Protein AF-A0A4Z0EHE8-F1 (afdb_monomer)

Solvent-accessible surface area (backbone atoms only — not comparable to full-atom values): 14589 Å² total; per-residue (Å²): 138,86,83,80,83,81,78,78,78,81,75,83,70,84,75,81,84,82,86,80,94,70,62,71,64,62,60,52,50,55,56,61,66,57,74,78,69,84,83,81,91,83,88,81,86,82,86,86,82,88,84,91,75,96,67,87,76,68,79,70,76,75,75,76,76,77,80,82,48,74,64,34,54,54,40,17,50,53,30,47,77,70,66,45,80,63,20,61,56,51,21,42,44,25,71,77,68,71,43,50,40,70,62,36,52,54,51,50,53,62,76,40,66,82,57,64,43,82,81,43,43,63,60,55,52,51,40,66,70,40,74,63,64,79,42,98,51,92,70,30,64,55,33,54,51,53,45,52,42,48,76,72,68,50,54,58,58,59,53,44,52,53,50,39,52,52,53,47,53,53,52,40,52,51,26,43,42,48,46,71,30,69,91,67,100,54,98,76,68,87,68,74,43,58,46,62,50,100,84,66,46,81,72,49,63,38,57,64,46,49,83,53,50,52,78,58,34,72,76,75,50,60,81,57,79,78,82,132

Structure (mmCIF, N/CA/C/O backbone):
data_AF-A0A4Z0EHE8-F1
#
_entry.id   AF-A0A4Z0EHE8-F1
#
loop_
_atom_site.group_PDB
_atom_site.id
_atom_site.type_symbol
_atom_site.label_atom_id
_atom_site.label_alt_id
_atom_site.label_comp_id
_atom_site.label_asym_id
_atom_site.label_entity_id
_atom_site.label_seq_id
_atom_site.pdbx_PDB_ins_code
_atom_site.Cartn_x
_atom_site.Cartn_y
_atom_site.Cartn_z
_atom_site.occupancy
_atom_site.B_iso_or_equiv
_atom_site.auth_seq_id
_atom_site.auth_comp_id
_atom_site.auth_asym_id
_atom_site.auth_atom_id
_atom_site.pdbx_PDB_model_num
ATOM 1 N N . MET A 1 1 ? 34.720 -7.578 24.356 1.00 36.62 1 MET A N 1
ATOM 2 C CA . MET A 1 1 ? 34.412 -6.866 23.100 1.00 36.62 1 MET A CA 1
ATOM 3 C C . MET A 1 1 ? 32.918 -6.608 23.108 1.00 36.62 1 MET A C 1
ATOM 5 O O . MET A 1 1 ? 32.150 -7.543 22.940 1.00 36.62 1 MET A O 1
ATOM 9 N N . THR A 1 2 ? 32.521 -5.393 23.473 1.00 21.88 2 THR A N 1
ATOM 10 C CA . THR A 1 2 ? 31.121 -5.013 23.705 1.00 21.88 2 THR A CA 1
ATOM 11 C C . THR A 1 2 ? 30.604 -4.355 22.438 1.00 21.88 2 THR A C 1
ATOM 13 O O . THR A 1 2 ? 31.077 -3.281 22.076 1.00 21.88 2 THR A O 1
ATOM 16 N N . ILE A 1 3 ? 29.683 -5.015 21.740 1.00 24.03 3 ILE A N 1
ATOM 17 C CA . ILE A 1 3 ? 28.998 -4.442 20.581 1.00 24.03 3 ILE A CA 1
ATOM 18 C C . ILE A 1 3 ? 27.744 -3.753 21.116 1.00 24.03 3 ILE A C 1
ATOM 20 O O . ILE A 1 3 ? 26.805 -4.410 21.556 1.00 24.03 3 ILE A O 1
ATOM 24 N N . ILE A 1 4 ? 27.765 -2.423 21.128 1.00 24.70 4 ILE A N 1
ATOM 25 C CA . ILE A 1 4 ? 26.601 -1.590 21.429 1.00 24.70 4 ILE A CA 1
ATOM 26 C C . ILE A 1 4 ? 25.820 -1.443 20.121 1.00 24.70 4 ILE A C 1
ATOM 28 O O . ILE A 1 4 ? 26.277 -0.772 19.199 1.00 24.70 4 ILE A O 1
ATOM 32 N N . TYR A 1 5 ? 24.658 -2.090 20.028 1.00 24.41 5 TYR A N 1
ATOM 33 C CA . TYR A 1 5 ? 23.707 -1.865 18.940 1.00 24.41 5 TYR A CA 1
ATOM 34 C C . TYR A 1 5 ? 22.956 -0.554 19.200 1.00 24.41 5 TYR A C 1
ATOM 36 O O . TYR A 1 5 ? 22.101 -0.484 20.080 1.00 24.41 5 TYR A O 1
ATOM 44 N N . TYR A 1 6 ? 23.255 0.489 18.425 1.00 24.16 6 TYR A N 1
ATOM 45 C CA . TYR A 1 6 ? 22.358 1.636 18.283 1.00 24.16 6 TYR A CA 1
ATOM 46 C C . TYR A 1 6 ? 21.297 1.284 17.237 1.00 24.16 6 TYR A C 1
ATOM 48 O O . TYR A 1 6 ? 21.501 1.485 16.042 1.00 24.16 6 TYR A O 1
ATOM 56 N N . SER A 1 7 ? 20.162 0.742 17.682 1.00 25.73 7 SER A N 1
ATOM 57 C CA . SER A 1 7 ? 18.970 0.634 16.839 1.00 25.73 7 SER A CA 1
ATOM 58 C C . SER A 1 7 ? 18.366 2.030 16.675 1.00 25.73 7 SER A C 1
ATOM 60 O O . SER A 1 7 ? 17.811 2.595 17.619 1.00 25.73 7 SER A O 1
ATOM 62 N N . HIS A 1 8 ? 18.532 2.632 15.497 1.00 26.98 8 HIS A N 1
ATOM 63 C CA . HIS A 1 8 ? 17.728 3.783 15.104 1.00 26.98 8 HIS A CA 1
ATOM 64 C C . HIS A 1 8 ? 16.317 3.275 14.805 1.00 26.98 8 HIS A C 1
ATOM 66 O O . HIS A 1 8 ? 16.065 2.710 13.745 1.00 26.98 8 HIS A O 1
ATOM 72 N N . TYR A 1 9 ? 15.403 3.470 15.754 1.00 27.33 9 TYR A N 1
ATOM 73 C CA . TYR A 1 9 ? 13.974 3.318 15.518 1.00 27.33 9 TYR A CA 1
ATOM 74 C C . TYR A 1 9 ? 13.562 4.229 14.355 1.00 27.33 9 TYR A C 1
ATOM 76 O O . TYR A 1 9 ? 13.567 5.457 14.486 1.00 27.33 9 TYR A O 1
ATOM 84 N N . LEU A 1 10 ? 13.185 3.630 13.224 1.00 24.91 10 LEU A N 1
ATOM 85 C CA . LEU A 1 10 ? 12.381 4.297 12.207 1.00 24.91 10 LEU A CA 1
ATOM 86 C C . LEU A 1 10 ? 10.996 4.550 12.817 1.00 24.91 10 LEU A C 1
ATOM 88 O O . LEU A 1 10 ? 10.093 3.725 12.741 1.00 24.91 10 LEU A O 1
ATOM 92 N N . ASN A 1 11 ? 10.830 5.705 13.458 1.00 24.66 11 ASN A N 1
ATOM 93 C CA . ASN A 1 11 ? 9.508 6.269 13.680 1.00 24.66 11 ASN A CA 1
ATOM 94 C C . ASN A 1 11 ? 8.974 6.711 12.314 1.00 24.66 11 ASN A C 1
ATOM 96 O O . ASN A 1 11 ? 9.295 7.807 11.847 1.00 24.66 11 ASN A O 1
ATOM 100 N N . VAL A 1 12 ? 8.167 5.870 11.666 1.00 28.72 12 VAL A N 1
ATOM 101 C CA . VAL A 1 12 ? 7.333 6.299 10.540 1.00 28.72 12 VAL A CA 1
ATOM 102 C C . VAL A 1 12 ? 6.254 7.220 11.113 1.00 28.72 12 VAL A C 1
ATOM 104 O O . VAL A 1 12 ? 5.154 6.807 11.458 1.00 28.72 12 VAL A O 1
ATOM 107 N N . ARG A 1 13 ? 6.593 8.502 11.284 1.00 29.72 13 ARG A N 1
ATOM 108 C CA . ARG A 1 13 ? 5.600 9.561 11.471 1.00 29.72 13 ARG A CA 1
ATOM 109 C C . ARG A 1 13 ? 4.940 9.792 10.119 1.00 29.72 13 ARG A C 1
ATOM 111 O O . ARG A 1 13 ? 5.546 10.422 9.253 1.00 29.72 13 ARG A O 1
ATOM 118 N N . LEU A 1 14 ? 3.700 9.335 9.970 1.00 33.75 14 LEU A N 1
ATOM 119 C CA . LEU A 1 14 ?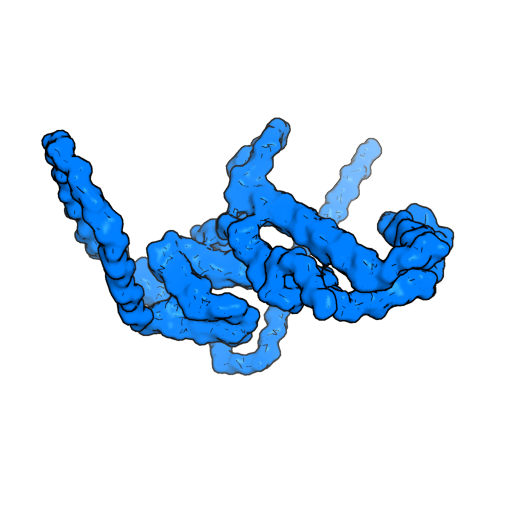 2.798 9.833 8.935 1.00 33.75 14 LEU A CA 1
ATOM 120 C C . LEU A 1 14 ? 2.680 11.351 9.142 1.00 33.75 14 LEU A C 1
ATOM 122 O O . LEU A 1 14 ? 2.104 11.821 10.123 1.00 33.75 14 LEU A O 1
ATOM 126 N N . ARG A 1 15 ? 3.351 12.138 8.294 1.00 28.62 15 ARG A N 1
ATOM 127 C CA . ARG A 1 15 ? 3.257 13.599 8.349 1.00 28.62 15 ARG A CA 1
ATOM 128 C C . ARG A 1 15 ? 1.901 14.000 7.786 1.00 28.62 15 ARG A C 1
ATOM 130 O O . ARG A 1 15 ? 1.617 13.747 6.621 1.00 28.62 15 ARG A O 1
ATOM 137 N N . ASN A 1 16 ? 1.110 14.658 8.626 1.00 32.09 16 ASN A N 1
ATOM 138 C CA . ASN A 1 16 ? -0.141 15.307 8.261 1.00 32.09 16 ASN A CA 1
ATOM 139 C C . ASN A 1 16 ? 0.058 16.219 7.043 1.00 32.09 16 ASN A C 1
ATOM 141 O O . ASN A 1 16 ? 0.756 17.232 7.127 1.00 32.09 16 ASN A O 1
ATOM 145 N N . VAL A 1 17 ? -0.599 15.891 5.932 1.00 30.52 17 VAL A N 1
ATOM 146 C CA . VAL A 1 17 ? -0.885 16.857 4.871 1.00 30.52 17 VAL A CA 1
ATOM 147 C C . VAL A 1 17 ? -2.146 17.602 5.299 1.00 30.52 17 VAL A C 1
ATOM 149 O O . VAL A 1 17 ? -3.264 17.165 5.054 1.00 30.52 17 VAL A O 1
ATOM 152 N N . THR A 1 18 ? -1.978 18.713 6.016 1.00 33.47 18 THR A N 1
ATOM 153 C CA . THR A 1 18 ? -3.084 19.628 6.316 1.00 33.47 18 THR A CA 1
ATOM 154 C C . THR A 1 18 ? -3.303 20.576 5.145 1.00 33.47 18 THR A C 1
ATOM 156 O O . THR A 1 18 ? -2.457 21.436 4.902 1.00 33.47 18 THR A O 1
ATOM 159 N N . SER A 1 19 ? -4.462 20.488 4.491 1.00 30.62 19 SER A N 1
ATOM 160 C CA . SER A 1 19 ? -5.125 21.650 3.886 1.00 30.62 19 SER A CA 1
ATOM 161 C C . SER A 1 19 ? -6.607 21.371 3.592 1.00 30.62 19 SER A C 1
ATOM 163 O O . SER A 1 19 ? -6.970 21.185 2.440 1.00 30.62 19 SER A O 1
ATOM 165 N N . SER A 1 20 ? -7.459 21.366 4.625 1.00 35.38 20 SER A N 1
ATOM 166 C CA . SER A 1 20 ? -8.618 22.276 4.759 1.00 35.38 20 SER A CA 1
ATOM 167 C C . SER A 1 20 ? -9.549 21.834 5.902 1.00 35.38 20 SER A C 1
ATOM 169 O O . SER A 1 20 ? -10.271 20.858 5.791 1.00 35.38 20 SER A O 1
ATOM 171 N N . ALA A 1 21 ? -9.501 22.590 7.000 1.00 41.22 21 ALA A N 1
ATOM 172 C CA . ALA A 1 21 ? -10.593 22.923 7.923 1.00 41.22 21 ALA A CA 1
ATOM 173 C C . ALA A 1 21 ? -11.647 21.867 8.345 1.00 41.22 21 ALA A C 1
ATOM 175 O O . ALA A 1 21 ? -12.835 22.155 8.267 1.00 41.22 21 ALA A O 1
ATOM 176 N N . ILE A 1 22 ? -11.231 20.773 8.990 1.00 41.72 22 ILE A N 1
ATOM 177 C CA . ILE A 1 22 ? -11.932 20.233 10.174 1.00 41.72 22 ILE A CA 1
ATOM 178 C C . ILE A 1 22 ? -10.851 19.915 11.209 1.00 41.72 22 ILE A C 1
ATOM 180 O O . ILE A 1 22 ? -9.848 19.272 10.894 1.00 41.72 22 ILE A O 1
ATOM 184 N N . LYS A 1 23 ? -10.972 20.444 12.432 1.00 42.88 23 LYS A N 1
ATOM 185 C CA . LYS A 1 23 ? -9.980 20.174 13.479 1.00 42.88 23 LYS A CA 1
ATOM 186 C C . LYS A 1 23 ? -10.112 18.703 13.860 1.00 42.88 23 LYS A C 1
ATOM 188 O O . LYS A 1 23 ? -11.200 18.252 14.185 1.00 42.88 23 LYS A O 1
ATOM 193 N N . THR A 1 24 ? -9.005 17.966 13.858 1.00 46.88 24 THR A N 1
ATOM 194 C CA . THR A 1 24 ? -8.924 16.550 14.262 1.00 46.88 24 THR A CA 1
ATOM 195 C C . THR A 1 24 ? -9.600 16.274 15.618 1.00 46.88 24 THR A C 1
ATOM 197 O O . THR A 1 24 ? -10.110 15.183 15.851 1.00 46.88 24 THR A O 1
ATOM 200 N N . GLU A 1 25 ? -9.675 17.286 16.486 1.00 42.84 25 GLU A N 1
ATOM 201 C CA . GLU A 1 25 ? -10.395 17.246 17.763 1.00 42.84 25 GLU A CA 1
ATOM 202 C C . GLU A 1 25 ? -11.920 17.077 17.618 1.00 42.84 25 GLU A C 1
ATOM 204 O O . GLU A 1 25 ? -12.523 16.375 18.427 1.00 42.84 25 GLU A O 1
ATOM 209 N N . ASP A 1 26 ? -12.543 17.634 16.576 1.00 45.31 26 ASP A N 1
ATOM 210 C CA . ASP A 1 26 ? -13.991 17.529 16.342 1.00 45.31 26 ASP A CA 1
ATOM 211 C C . ASP A 1 26 ? -14.382 16.109 15.878 1.00 45.31 26 ASP A C 1
ATOM 213 O O . ASP A 1 26 ? -15.407 15.566 16.298 1.00 45.31 26 ASP A O 1
ATOM 217 N N . LEU A 1 27 ? -13.516 15.461 15.088 1.00 47.69 27 LEU A N 1
ATOM 218 C CA . LEU A 1 27 ? -13.670 14.071 14.625 1.00 47.69 27 LEU A CA 1
ATOM 219 C C . LEU A 1 27 ? -13.501 13.055 15.767 1.00 47.69 27 LEU A C 1
ATOM 221 O O . LEU A 1 27 ? -14.278 12.105 15.901 1.00 47.69 27 LEU A O 1
ATOM 225 N N . LEU A 1 28 ? -12.520 13.283 16.644 1.00 47.22 28 LEU A N 1
ATOM 226 C CA . LEU A 1 28 ? -12.308 12.458 17.835 1.00 47.22 28 LEU A CA 1
ATOM 227 C C . LEU A 1 28 ? -13.434 12.647 18.865 1.00 47.22 28 LEU A C 1
ATOM 229 O O . LEU A 1 28 ? -13.856 11.678 19.501 1.00 47.22 28 LEU A O 1
ATOM 233 N N . ALA A 1 29 ? -13.972 13.863 19.003 1.00 45.66 29 ALA A N 1
ATOM 234 C CA . ALA A 1 29 ? -15.100 14.147 19.889 1.00 45.66 29 ALA A CA 1
ATOM 235 C C . ALA A 1 29 ? -16.408 13.487 19.416 1.00 45.66 29 ALA A C 1
ATOM 237 O O . ALA A 1 29 ? -17.148 12.954 20.247 1.00 45.66 29 ALA A O 1
ATOM 238 N N . ALA A 1 30 ? -16.676 13.467 18.105 1.00 44.34 30 ALA A N 1
ATOM 239 C CA . ALA A 1 30 ? -17.819 12.750 17.537 1.00 44.34 30 ALA A CA 1
ATOM 240 C C . ALA A 1 30 ? -17.727 11.239 17.814 1.00 44.34 30 ALA A C 1
ATOM 242 O O . ALA A 1 30 ? -18.697 10.634 18.266 1.00 44.34 30 ALA A O 1
ATOM 243 N N . THR A 1 31 ? -16.529 10.667 17.669 1.00 41.97 31 THR A N 1
ATOM 244 C CA . THR A 1 31 ? -16.264 9.243 17.927 1.00 41.97 31 THR A CA 1
ATOM 245 C C . THR A 1 31 ? -16.423 8.883 19.415 1.00 41.97 31 THR A C 1
ATOM 247 O O . THR A 1 31 ? -17.040 7.876 19.751 1.00 41.97 31 THR A O 1
ATOM 250 N N . ARG A 1 32 ? -15.950 9.730 20.346 1.00 47.41 32 ARG A N 1
ATOM 251 C CA . ARG A 1 32 ? -16.088 9.491 21.802 1.00 47.41 32 ARG A CA 1
ATOM 252 C C . ARG A 1 32 ? -17.536 9.569 22.303 1.00 47.41 32 ARG A C 1
ATOM 254 O O . ARG A 1 32 ? -17.870 8.891 23.269 1.00 47.41 32 ARG A O 1
ATOM 261 N N . LYS A 1 33 ? -18.389 10.386 21.676 1.00 40.84 33 LYS A N 1
ATOM 262 C CA . LYS A 1 33 ? -19.786 10.592 22.105 1.00 40.84 33 LYS A CA 1
ATOM 263 C C . LYS A 1 33 ? -20.727 9.450 21.689 1.00 40.84 33 LYS A C 1
ATOM 265 O O . LYS A 1 33 ? -21.806 9.330 22.259 1.00 40.84 33 LYS A O 1
ATOM 270 N N . LEU A 1 34 ? -20.323 8.629 20.719 1.00 45.38 34 LEU A N 1
ATOM 271 C CA . LEU A 1 34 ? -21.100 7.492 20.210 1.00 45.38 34 LEU A CA 1
ATOM 272 C C . LEU A 1 34 ? -20.893 6.222 21.055 1.00 45.38 34 LEU A C 1
ATOM 274 O O . LEU A 1 34 ? -21.844 5.490 21.311 1.00 45.38 34 LEU A O 1
ATOM 278 N N . ASN A 1 35 ? -19.699 6.040 21.624 1.00 42.53 35 ASN A N 1
ATOM 279 C CA . ASN A 1 35 ? -19.341 4.864 22.430 1.00 42.53 35 ASN A CA 1
ATOM 280 C C . ASN A 1 35 ? -20.028 4.781 23.812 1.00 42.53 35 ASN A C 1
ATOM 282 O O . ASN A 1 35 ? -19.844 3.798 24.522 1.00 42.53 35 ASN A O 1
ATOM 286 N N . SER A 1 36 ? -20.792 5.796 24.234 1.00 38.09 36 SER A N 1
ATOM 287 C CA . SER A 1 36 ? -21.501 5.790 25.526 1.00 38.09 36 SER A CA 1
ATOM 288 C C . SER A 1 36 ? -22.966 5.343 25.437 1.00 38.09 36 SER A C 1
ATOM 290 O O . SER A 1 36 ? -23.671 5.427 26.439 1.00 38.09 36 SER A O 1
ATOM 292 N N . ALA A 1 37 ? -23.456 4.949 24.254 1.00 37.03 37 ALA A N 1
ATOM 293 C CA . ALA A 1 37 ? -24.880 4.686 24.016 1.00 37.03 37 ALA A CA 1
ATOM 294 C C . ALA A 1 37 ? -25.261 3.199 23.851 1.00 37.03 37 ALA A C 1
ATOM 296 O O . ALA A 1 37 ? -26.450 2.896 23.767 1.00 37.03 37 ALA A O 1
ATOM 297 N N . GLU A 1 38 ? -24.311 2.262 23.843 1.00 38.97 38 GLU A N 1
ATOM 298 C CA . GLU A 1 38 ? -24.597 0.838 23.611 1.00 38.97 38 GLU A CA 1
ATOM 299 C C . GLU A 1 38 ? -24.677 0.032 24.912 1.00 38.97 38 GLU A C 1
ATOM 301 O O . GLU A 1 38 ? -23.766 -0.696 25.291 1.00 38.97 38 GLU A O 1
ATOM 306 N N . GLU A 1 39 ? -25.815 0.131 25.598 1.00 37.41 39 GLU A N 1
ATOM 307 C CA . GLU A 1 39 ? -26.205 -0.847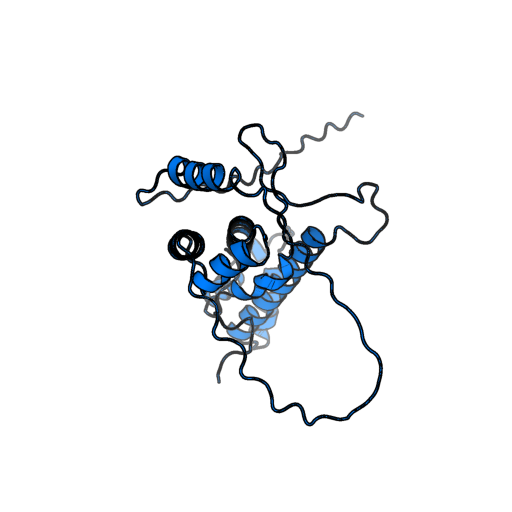 26.615 1.00 37.41 39 GLU A CA 1
ATOM 308 C C . GLU A 1 39 ? -27.695 -1.178 26.456 1.00 37.41 39 GLU A C 1
ATOM 310 O O . GLU A 1 39 ? -28.530 -0.800 27.272 1.00 37.41 39 GLU A O 1
ATOM 315 N N . THR A 1 40 ? -28.084 -1.855 25.367 1.00 30.36 40 THR A N 1
ATOM 316 C CA . THR A 1 40 ? -29.338 -2.635 25.343 1.00 30.36 40 THR A CA 1
ATOM 317 C C . THR A 1 40 ? -29.267 -3.796 24.345 1.00 30.36 40 THR A C 1
ATOM 319 O O . THR A 1 40 ? -29.202 -3.622 23.133 1.00 30.36 40 THR A O 1
ATOM 322 N N . VAL A 1 41 ? -29.295 -4.999 24.912 1.00 33.03 41 VAL A N 1
ATOM 323 C CA . VAL A 1 41 ? -29.236 -6.331 24.298 1.00 33.03 41 VAL A CA 1
ATOM 324 C C . VAL A 1 41 ? -30.515 -6.669 23.515 1.00 33.03 41 VAL A C 1
ATOM 326 O O . VAL A 1 41 ? -31.613 -6.418 24.006 1.00 33.03 41 VAL A O 1
ATOM 329 N N . TYR A 1 42 ? -30.387 -7.363 22.376 1.00 28.75 42 TYR A N 1
ATOM 330 C CA . TYR A 1 42 ? -31.453 -8.211 21.819 1.00 28.75 42 TYR A CA 1
ATOM 331 C C . TYR A 1 42 ? -30.906 -9.613 21.511 1.00 28.75 42 TYR A C 1
ATOM 333 O O . TYR A 1 42 ? -30.198 -9.825 20.530 1.00 28.75 42 TYR A O 1
ATOM 341 N N . LEU A 1 43 ? -31.247 -10.579 22.367 1.00 29.05 43 LEU A N 1
ATOM 342 C CA . LEU A 1 43 ? -31.069 -12.013 22.132 1.00 29.05 43 LEU A CA 1
ATOM 343 C C . LEU A 1 43 ? -32.385 -12.570 21.574 1.00 29.05 43 LEU A C 1
ATOM 345 O O . LEU A 1 43 ? -33.373 -12.662 22.299 1.00 29.05 43 LEU A O 1
ATOM 349 N N . GLY A 1 44 ? -32.406 -12.916 20.286 1.00 27.69 44 GLY A N 1
ATOM 350 C CA . GLY A 1 44 ? -33.507 -13.643 19.651 1.00 27.69 44 GLY A CA 1
ATOM 351 C C . GLY A 1 44 ? -33.167 -15.127 19.517 1.00 27.69 44 GLY A C 1
ATOM 352 O O . GLY A 1 44 ? -32.253 -15.489 18.781 1.00 27.69 44 GLY A O 1
ATOM 353 N N . GLU A 1 45 ? -33.892 -15.981 20.239 1.00 31.06 45 GLU A N 1
ATOM 354 C CA . GLU A 1 45 ? -33.752 -17.441 20.218 1.00 31.06 45 GLU A CA 1
ATOM 355 C C . GLU A 1 45 ? -34.170 -18.040 18.861 1.00 31.06 45 GLU A C 1
ATOM 357 O O . GLU A 1 45 ? -35.256 -17.758 18.352 1.00 31.06 45 GLU A O 1
ATOM 362 N N . ILE A 1 46 ? -33.341 -18.920 18.286 1.00 32.22 46 ILE A N 1
ATOM 363 C CA . ILE A 1 46 ? -33.657 -19.640 17.042 1.00 32.22 46 ILE A CA 1
ATOM 364 C C . ILE A 1 46 ? -34.084 -21.073 17.384 1.00 32.22 46 ILE A C 1
ATOM 366 O O . ILE A 1 46 ? -33.260 -21.928 17.712 1.00 32.22 46 ILE A O 1
ATOM 370 N N . HIS A 1 47 ? -35.384 -21.347 17.281 1.00 29.92 47 HIS A N 1
ATOM 371 C CA . HIS A 1 47 ? -35.958 -22.687 17.411 1.00 29.92 47 HIS A CA 1
ATOM 372 C C . HIS A 1 47 ? -35.756 -23.473 16.099 1.00 29.92 47 HIS A C 1
ATOM 374 O O . HIS A 1 47 ? -36.294 -23.101 15.057 1.00 29.92 47 HIS A O 1
ATOM 380 N N . ARG A 1 48 ? -34.978 -24.565 16.125 1.00 31.55 48 ARG A N 1
ATOM 381 C CA . ARG A 1 48 ? -34.849 -25.494 14.985 1.00 31.55 48 ARG A CA 1
ATOM 382 C C . ARG A 1 48 ? -35.984 -26.521 15.014 1.00 31.55 48 ARG A C 1
ATOM 384 O O . ARG A 1 48 ? -36.094 -27.276 15.975 1.00 31.55 48 ARG A O 1
ATOM 391 N N . SER A 1 49 ? -36.760 -26.601 13.934 1.00 29.31 49 SER A N 1
ATOM 392 C CA . SER A 1 49 ? -37.675 -27.720 13.664 1.00 29.31 49 SER A CA 1
ATOM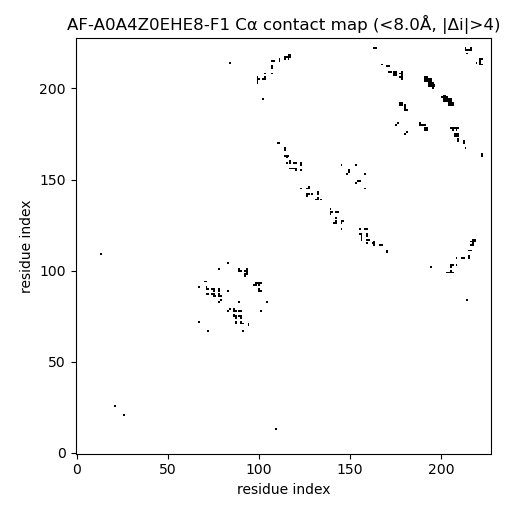 393 C C . SER A 1 49 ? -37.087 -28.623 12.567 1.00 29.31 49 SER A C 1
ATOM 395 O O . SER A 1 49 ? -36.493 -28.089 11.625 1.00 29.31 49 SER A O 1
ATOM 397 N N . PRO A 1 50 ? -37.199 -29.964 12.654 1.00 42.59 50 PRO A N 1
ATOM 398 C CA . PRO A 1 50 ? -36.630 -30.865 11.662 1.00 42.59 50 PRO A CA 1
ATOM 399 C C . PRO A 1 50 ? -37.655 -31.310 10.601 1.00 42.59 50 PRO A C 1
ATOM 401 O O . PRO A 1 50 ? -38.837 -31.461 10.886 1.00 42.59 50 PRO A O 1
ATOM 404 N N . HIS A 1 51 ? -37.116 -31.633 9.418 1.00 34.53 51 HIS A N 1
ATOM 405 C CA . HIS A 1 51 ? -37.690 -32.404 8.297 1.00 34.53 51 HIS A CA 1
ATOM 406 C C . HIS A 1 51 ? -38.387 -31.642 7.153 1.00 34.53 51 HIS A C 1
ATOM 408 O O . HIS A 1 51 ? -39.543 -31.252 7.234 1.00 34.53 51 HIS A O 1
ATOM 414 N N . GLY A 1 52 ? -37.679 -31.600 6.016 1.00 41.91 52 GLY A N 1
ATOM 415 C CA . GLY A 1 52 ? -38.086 -32.354 4.825 1.00 41.91 52 GLY A CA 1
ATOM 416 C C . GLY A 1 52 ? -39.229 -31.791 3.984 1.00 41.91 52 GLY A C 1
ATOM 417 O O . GLY A 1 52 ? -40.323 -32.344 4.002 1.00 41.91 52 GLY A O 1
ATOM 418 N N . ALA A 1 53 ? -38.932 -30.791 3.154 1.00 35.59 53 ALA A N 1
ATOM 419 C CA . ALA A 1 53 ? -39.605 -30.582 1.873 1.00 35.59 53 ALA A CA 1
ATOM 420 C C . ALA A 1 53 ? -38.673 -29.790 0.944 1.00 35.59 53 ALA A C 1
ATOM 422 O O . ALA A 1 53 ? -38.230 -28.696 1.289 1.00 35.59 53 ALA A O 1
ATOM 423 N N . GLU A 1 54 ? -38.356 -30.355 -0.220 1.00 44.16 54 GLU A N 1
ATOM 424 C CA . GLU A 1 54 ? -37.684 -29.652 -1.311 1.00 44.16 54 GLU A CA 1
ATOM 425 C C . GLU A 1 54 ? -38.603 -28.537 -1.824 1.00 44.16 54 GLU A C 1
ATOM 427 O O . GLU A 1 54 ? -39.542 -28.768 -2.583 1.00 44.16 54 GLU A O 1
ATOM 432 N N . THR A 1 55 ? -38.352 -27.308 -1.386 1.00 39.78 55 THR A N 1
ATOM 433 C CA . THR A 1 55 ? -38.933 -26.112 -1.992 1.00 39.78 55 THR A CA 1
ATOM 434 C C . THR A 1 55 ? -37.932 -25.524 -2.969 1.00 39.78 55 THR A C 1
ATOM 436 O O . THR A 1 55 ? -36.833 -25.136 -2.573 1.00 39.78 55 THR A O 1
ATOM 439 N N . HIS A 1 56 ? -38.338 -25.422 -4.237 1.00 40.41 56 HIS A N 1
ATOM 440 C CA . HIS A 1 56 ? -37.750 -24.517 -5.219 1.00 40.41 56 HIS A CA 1
ATOM 441 C C . HIS A 1 56 ? -37.543 -23.136 -4.572 1.00 40.41 56 HIS A C 1
ATOM 443 O O . HIS A 1 56 ? -38.492 -22.367 -4.414 1.00 40.41 56 HIS A O 1
ATOM 449 N N . LEU A 1 57 ? -36.305 -22.832 -4.175 1.00 38.84 57 LEU A N 1
ATOM 450 C CA . LEU A 1 57 ? -35.892 -21.507 -3.728 1.00 38.84 57 LEU A CA 1
ATOM 451 C C . LEU A 1 57 ? -35.896 -20.593 -4.954 1.00 38.84 57 LEU A C 1
ATOM 453 O O . LEU A 1 57 ? -34.884 -20.403 -5.624 1.00 38.84 57 LEU A O 1
ATOM 457 N N . SER A 1 58 ? -37.069 -20.042 -5.266 1.00 42.56 58 SER A N 1
ATOM 458 C CA . SER A 1 58 ? -37.146 -18.758 -5.952 1.00 42.56 58 SER A CA 1
ATOM 459 C C . SER A 1 58 ? -36.268 -17.808 -5.148 1.00 42.56 58 SER A C 1
ATOM 461 O O . SER A 1 58 ? -36.565 -17.583 -3.974 1.00 42.56 58 SER A O 1
ATOM 463 N N . ALA A 1 59 ? -35.168 -17.328 -5.736 1.00 47.34 59 ALA A N 1
ATOM 464 C CA . ALA A 1 59 ? -34.265 -16.382 -5.095 1.00 47.34 59 ALA A CA 1
ATOM 465 C C . ALA A 1 59 ? -35.112 -15.255 -4.497 1.00 47.34 59 ALA A C 1
ATOM 467 O O . ALA A 1 59 ? -35.751 -14.498 -5.234 1.00 47.34 59 ALA A O 1
ATOM 468 N N . MET A 1 60 ? -35.215 -15.215 -3.165 1.00 45.78 60 MET A N 1
ATOM 469 C CA . MET A 1 60 ? -35.913 -14.121 -2.512 1.00 45.78 60 MET A CA 1
ATOM 470 C C . MET A 1 60 ? -35.174 -12.847 -2.915 1.00 45.78 60 MET A C 1
ATOM 472 O O . MET A 1 60 ? -33.940 -12.841 -2.856 1.00 45.78 60 MET A O 1
ATOM 476 N N . PRO A 1 61 ? -35.878 -11.796 -3.368 1.00 53.28 61 PRO A N 1
ATOM 477 C CA . PRO A 1 61 ? -35.227 -10.522 -3.607 1.00 53.28 61 PRO A CA 1
ATOM 478 C C . PRO A 1 61 ? -34.511 -10.141 -2.314 1.00 53.28 61 PRO A C 1
ATOM 480 O O . PRO A 1 61 ? -35.123 -10.162 -1.241 1.00 53.28 61 PRO A O 1
ATOM 483 N N . LEU A 1 62 ? -33.204 -9.879 -2.416 1.00 51.84 62 LEU A N 1
ATOM 484 C CA . LEU A 1 62 ? -32.428 -9.398 -1.282 1.00 51.84 62 LEU A CA 1
ATOM 485 C C . LEU A 1 62 ? -33.188 -8.202 -0.693 1.00 51.84 62 LEU A C 1
ATOM 487 O O . LEU A 1 62 ? -33.643 -7.351 -1.468 1.00 51.84 62 LEU A O 1
ATOM 491 N N . PRO A 1 63 ? -33.404 -8.153 0.633 1.00 63.25 63 PRO A N 1
ATOM 492 C CA . PRO A 1 63 ? -34.057 -7.007 1.240 1.00 63.25 63 PRO A CA 1
ATOM 493 C C . PRO A 1 63 ? -33.319 -5.745 0.797 1.00 63.25 63 PRO A C 1
ATOM 495 O O . PRO A 1 63 ? -32.087 -5.732 0.754 1.00 63.25 63 PRO A O 1
ATOM 498 N N . ASN A 1 64 ? -34.075 -4.704 0.430 1.00 62.00 64 ASN A N 1
ATOM 499 C CA . ASN A 1 64 ? -33.483 -3.408 0.119 1.00 62.00 64 ASN A CA 1
ATOM 500 C C . ASN A 1 64 ? -32.519 -3.039 1.254 1.00 62.00 64 ASN A C 1
ATOM 502 O O . ASN A 1 64 ? -32.904 -3.193 2.421 1.00 62.00 64 ASN A O 1
ATOM 506 N N . PRO A 1 65 ? -31.294 -2.580 0.942 1.00 68.31 65 PRO A N 1
ATOM 507 C CA . PRO A 1 65 ? -30.366 -2.179 1.981 1.00 68.31 65 PRO A CA 1
ATOM 508 C C . PRO A 1 65 ? -31.052 -1.138 2.865 1.00 68.31 65 PRO A C 1
ATOM 510 O O . PRO A 1 65 ? -31.750 -0.247 2.369 1.00 68.31 65 PRO A O 1
ATOM 513 N N . LEU A 1 66 ? -30.901 -1.300 4.181 1.00 72.19 66 LEU A N 1
ATOM 514 C CA . LEU A 1 66 ? -31.395 -0.315 5.135 1.00 72.19 66 LEU A CA 1
ATOM 515 C C . LEU A 1 66 ? -30.835 1.065 4.751 1.00 72.19 66 LEU A C 1
ATOM 517 O O . LEU A 1 66 ? -29.684 1.148 4.314 1.00 72.19 66 LEU A O 1
ATOM 521 N N . PRO A 1 67 ? -31.635 2.137 4.875 1.00 84.06 67 PRO A N 1
ATOM 522 C CA . PRO A 1 67 ? -31.155 3.479 4.586 1.00 84.06 67 PRO A CA 1
ATOM 523 C C . PRO A 1 67 ? -29.963 3.823 5.485 1.00 84.06 67 PRO A C 1
ATOM 525 O O . PRO A 1 67 ? -29.900 3.384 6.636 1.00 84.06 67 PRO A O 1
ATOM 528 N N . ASP A 1 68 ? -29.040 4.631 4.964 1.00 91.12 68 ASP A N 1
ATOM 529 C CA . ASP A 1 68 ? -27.858 5.039 5.719 1.00 91.12 68 ASP A CA 1
ATOM 530 C C . ASP A 1 68 ? -28.226 5.854 6.954 1.00 91.12 68 ASP A C 1
ATOM 532 O O . ASP A 1 68 ? -29.040 6.781 6.909 1.00 91.12 68 ASP A O 1
ATOM 536 N N . THR A 1 69 ? -27.595 5.507 8.072 1.00 95.00 69 THR A N 1
ATOM 537 C CA . THR A 1 69 ? -27.721 6.250 9.323 1.00 95.00 69 THR A CA 1
ATOM 538 C C . THR A 1 69 ? -26.918 7.557 9.248 1.00 95.00 69 THR A C 1
ATOM 540 O O . THR A 1 69 ? -25.987 7.669 8.444 1.00 95.00 69 THR A O 1
ATOM 543 N N . PRO A 1 70 ? -27.207 8.555 10.109 1.00 96.19 70 PRO A N 1
ATOM 544 C CA . PRO A 1 70 ? -26.384 9.764 10.206 1.00 96.19 70 PRO A CA 1
ATOM 545 C C . PRO A 1 70 ? -24.895 9.478 10.444 1.00 96.19 70 PRO A C 1
ATOM 547 O O . PRO A 1 70 ? -24.042 10.218 9.964 1.00 96.19 70 PRO A O 1
ATOM 550 N N . GLU A 1 71 ? -24.585 8.390 11.151 1.00 94.62 71 GLU A N 1
ATOM 551 C CA . GLU A 1 71 ? -23.215 7.936 11.389 1.00 94.62 71 GLU A CA 1
ATOM 552 C C . GLU A 1 71 ? -22.532 7.455 10.103 1.00 94.62 71 GLU A C 1
ATOM 554 O O . GLU A 1 71 ? -21.423 7.895 9.802 1.00 94.62 71 GLU A O 1
ATOM 559 N N . ILE A 1 72 ? -23.209 6.623 9.302 1.00 97.38 72 ILE A N 1
ATOM 560 C CA . ILE A 1 72 ? -22.685 6.158 8.010 1.00 97.38 72 ILE A CA 1
ATOM 561 C C . ILE A 1 72 ? -22.453 7.347 7.073 1.00 97.38 72 ILE A C 1
ATOM 563 O O . ILE A 1 72 ? -21.415 7.414 6.418 1.00 97.38 72 ILE A O 1
ATOM 567 N N . LEU A 1 73 ? -23.371 8.318 7.038 1.00 97.50 73 LEU A N 1
ATOM 568 C CA . LEU A 1 73 ? -23.216 9.527 6.222 1.00 97.50 73 LEU A CA 1
ATOM 569 C C . LEU A 1 73 ? -22.008 10.370 6.657 1.00 97.50 73 LEU A C 1
ATOM 571 O O . LEU A 1 73 ? -21.247 10.826 5.805 1.00 97.50 73 LEU A O 1
ATOM 575 N N . ALA A 1 74 ? -21.803 10.543 7.966 1.00 97.56 74 ALA A N 1
ATOM 576 C CA . ALA A 1 74 ? -20.652 11.272 8.494 1.00 97.56 74 ALA A CA 1
ATOM 577 C C . ALA A 1 74 ? -19.329 10.560 8.171 1.00 97.56 74 ALA A C 1
ATOM 579 O O . ALA A 1 74 ? -18.399 11.191 7.672 1.00 97.56 74 ALA A O 1
ATOM 580 N N . LEU A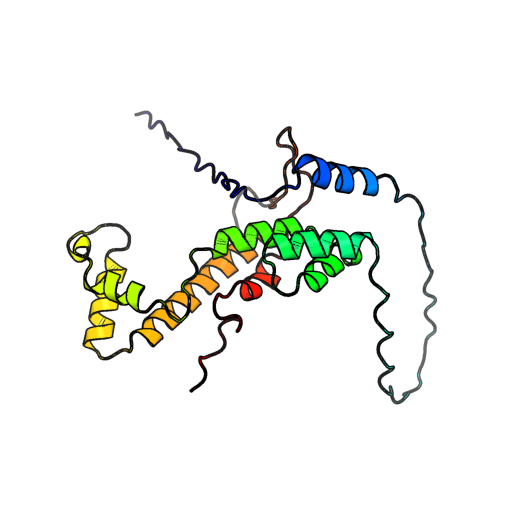 1 75 ? -19.252 9.242 8.384 1.00 97.75 75 LEU A N 1
ATOM 581 C CA . LEU A 1 75 ? -18.070 8.448 8.038 1.00 97.75 75 LEU A CA 1
ATOM 582 C C . LEU A 1 75 ? -17.794 8.442 6.535 1.00 97.75 75 LEU A C 1
ATOM 584 O O . LEU A 1 75 ? -16.638 8.485 6.126 1.00 97.75 75 LEU A O 1
ATOM 588 N N . THR A 1 76 ? -18.840 8.430 5.712 1.00 98.19 76 THR A N 1
ATOM 589 C CA . THR A 1 76 ? -18.700 8.510 4.257 1.00 98.19 76 THR A CA 1
ATOM 590 C C . THR A 1 76 ? -17.966 9.788 3.855 1.00 98.19 76 THR A C 1
ATOM 592 O O . THR A 1 76 ? -17.078 9.730 3.008 1.00 98.19 76 THR A O 1
ATOM 595 N N . GLU A 1 77 ? -18.293 10.937 4.457 1.00 98.31 77 GLU A N 1
ATOM 596 C CA . GLU A 1 77 ? -17.570 12.181 4.166 1.00 98.31 77 GLU A CA 1
ATOM 597 C C . GLU A 1 77 ? -16.099 12.083 4.577 1.00 98.31 77 GLU A C 1
ATOM 599 O O . GLU A 1 77 ? -15.227 12.430 3.789 1.00 98.31 77 GLU A O 1
ATOM 604 N N . VAL A 1 78 ? -15.806 11.494 5.740 1.00 98.31 78 VAL A N 1
ATOM 605 C CA . VAL A 1 78 ? -14.421 11.273 6.186 1.00 98.31 78 VAL A CA 1
ATOM 606 C C . VAL A 1 78 ? -13.634 10.423 5.183 1.00 98.31 78 VAL A C 1
ATOM 608 O O . VAL A 1 78 ? -12.520 10.783 4.804 1.00 98.31 78 VAL A O 1
ATOM 611 N N . PHE A 1 79 ? -14.202 9.311 4.713 1.00 98.25 79 PHE A N 1
ATOM 612 C CA . PHE A 1 79 ? -13.556 8.473 3.701 1.00 98.25 79 PHE A CA 1
ATOM 613 C C . PHE A 1 79 ? -13.392 9.199 2.363 1.00 98.25 79 PHE A C 1
ATOM 615 O O . PHE A 1 79 ? -12.356 9.062 1.712 1.00 98.25 79 PHE A O 1
ATOM 622 N N . ARG A 1 80 ? -14.382 10.000 1.961 1.00 97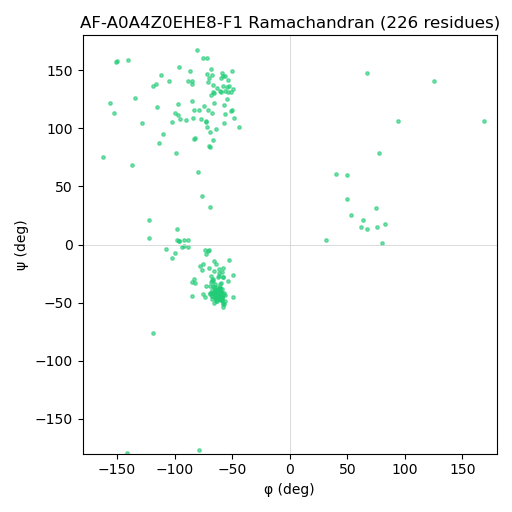.94 80 ARG A N 1
ATOM 623 C CA . ARG A 1 80 ? -14.336 10.795 0.730 1.00 97.94 80 ARG A CA 1
ATOM 624 C C . ARG A 1 80 ? -13.224 11.839 0.777 1.00 97.94 80 ARG A C 1
ATOM 626 O O . ARG A 1 80 ? -12.422 11.900 -0.151 1.00 97.94 80 ARG A O 1
ATOM 633 N N . GLU A 1 81 ? -13.130 12.604 1.861 1.00 97.69 81 GLU A N 1
ATOM 634 C CA . GLU A 1 81 ? -12.049 13.570 2.097 1.00 97.69 81 GLU A CA 1
ATOM 635 C C . GLU A 1 81 ? -10.678 12.884 2.131 1.00 97.69 81 GLU A C 1
ATOM 637 O O . GLU A 1 81 ? -9.693 13.399 1.598 1.00 97.69 81 GLU A O 1
ATOM 642 N N . ALA A 1 82 ? -10.615 11.679 2.701 1.00 95.69 82 ALA A N 1
ATOM 643 C CA . ALA A 1 82 ? -9.411 10.861 2.718 1.00 95.69 82 ALA A CA 1
ATOM 644 C C . ALA A 1 82 ? -9.084 10.224 1.351 1.00 95.69 82 ALA A C 1
ATOM 646 O O . ALA A 1 82 ? -8.018 9.619 1.208 1.00 95.69 82 ALA A O 1
ATOM 647 N N . GLY A 1 83 ? -9.935 10.384 0.333 1.00 95.25 83 GLY A N 1
ATOM 648 C CA . GLY A 1 83 ? -9.728 9.879 -1.025 1.00 95.25 83 GLY A CA 1
ATOM 649 C C . GLY A 1 83 ? -9.940 8.373 -1.169 1.00 95.25 83 GLY A C 1
ATOM 650 O O . GLY A 1 83 ? -9.248 7.746 -1.968 1.00 95.25 83 GLY A O 1
ATOM 651 N N . ALA A 1 84 ? -10.832 7.783 -0.372 1.00 95.56 84 ALA A N 1
ATOM 652 C CA . ALA A 1 84 ? -11.156 6.368 -0.476 1.00 95.56 84 ALA A CA 1
ATOM 653 C C . ALA A 1 84 ? -11.964 6.053 -1.744 1.00 95.56 84 ALA A C 1
ATOM 655 O O . ALA A 1 84 ? -12.880 6.811 -2.087 1.00 95.56 84 ALA A O 1
ATOM 656 N N . PRO A 1 85 ? -11.685 4.926 -2.423 1.00 91.12 85 PRO A N 1
ATOM 657 C CA . PRO A 1 85 ? -12.603 4.399 -3.421 1.00 91.12 85 PRO A CA 1
ATOM 658 C C . PRO A 1 85 ? -13.885 3.931 -2.721 1.00 91.12 85 PRO A C 1
ATOM 660 O O . PRO A 1 85 ? -13.823 3.308 -1.668 1.00 91.12 85 PRO A O 1
ATOM 663 N N . ASN A 1 86 ? -15.055 4.222 -3.298 1.00 93.31 86 ASN A N 1
ATOM 664 C CA . ASN A 1 86 ? -16.360 3.811 -2.756 1.00 93.31 86 ASN A CA 1
ATOM 665 C C . ASN A 1 86 ? -16.533 4.140 -1.250 1.00 93.31 86 ASN A C 1
ATOM 667 O O . ASN A 1 86 ? -16.735 3.230 -0.438 1.00 93.31 86 ASN A O 1
ATOM 671 N N . PRO A 1 87 ? -16.445 5.423 -0.846 1.00 96.81 87 PRO A N 1
ATOM 672 C CA . PRO A 1 87 ? -16.399 5.820 0.564 1.00 96.81 87 PRO A CA 1
ATOM 673 C C . PRO A 1 87 ? -17.618 5.352 1.377 1.00 96.81 87 PRO A C 1
ATOM 675 O O . PRO A 1 87 ? -17.505 5.085 2.572 1.00 96.81 87 PRO A O 1
ATOM 678 N N . GLU A 1 88 ? -18.775 5.187 0.735 1.00 96.25 88 GLU A N 1
ATOM 679 C CA . GLU A 1 88 ? -19.991 4.679 1.367 1.00 96.25 88 GLU A CA 1
ATOM 680 C C . GLU A 1 88 ? -19.860 3.206 1.788 1.00 96.25 88 GLU A C 1
ATOM 682 O O . GLU A 1 88 ? -20.488 2.774 2.754 1.00 96.25 88 GLU A O 1
ATOM 687 N N . LEU A 1 89 ? -19.079 2.413 1.048 1.00 94.75 89 LEU A N 1
ATOM 688 C CA . LEU A 1 89 ? -18.873 0.989 1.314 1.00 94.75 89 LEU A CA 1
ATOM 689 C C . LEU A 1 89 ? -17.976 0.810 2.546 1.00 94.75 89 LEU A C 1
ATOM 691 O O . LEU A 1 89 ? -18.334 0.079 3.471 1.00 94.75 89 LEU A O 1
ATOM 695 N N . TRP A 1 90 ? -16.885 1.578 2.614 1.00 96.62 90 TRP A N 1
ATOM 696 C CA . TRP A 1 90 ? -16.007 1.655 3.783 1.00 96.62 90 TRP A CA 1
ATOM 697 C C . TRP A 1 90 ? -16.756 2.120 5.041 1.00 96.62 90 TRP A C 1
ATOM 699 O O . TRP A 1 90 ? -16.643 1.498 6.101 1.00 96.62 90 TRP A O 1
ATOM 709 N N . ALA A 1 91 ? -17.579 3.167 4.922 1.00 97.00 91 ALA A N 1
ATOM 710 C CA . ALA A 1 91 ? -18.385 3.682 6.027 1.00 97.00 91 ALA A CA 1
ATOM 711 C C . ALA A 1 91 ? -19.423 2.670 6.533 1.00 97.00 91 ALA A C 1
ATOM 713 O O . ALA A 1 91 ? -19.540 2.456 7.741 1.00 97.00 91 ALA A O 1
ATOM 714 N N . ARG A 1 92 ? -20.156 2.012 5.623 1.00 95.62 92 ARG A N 1
ATOM 715 C CA . ARG A 1 92 ? -21.121 0.966 5.993 1.00 95.62 92 ARG A CA 1
ATOM 716 C C . ARG A 1 92 ? -20.442 -0.202 6.685 1.00 95.62 92 ARG A C 1
ATOM 718 O O . ARG A 1 92 ? -20.917 -0.618 7.734 1.00 95.62 92 ARG A O 1
ATOM 725 N N . SER A 1 93 ? -19.330 -0.688 6.139 1.00 94.06 93 SER A N 1
ATOM 726 C CA . SER A 1 93 ? -18.593 -1.806 6.727 1.00 94.06 93 SER A CA 1
ATOM 727 C C . SER A 1 93 ? -18.094 -1.472 8.138 1.00 94.06 93 SER A C 1
ATOM 729 O O . SER A 1 93 ? -18.196 -2.305 9.035 1.00 94.06 93 SER A O 1
ATOM 731 N N . GLN A 1 94 ? -17.659 -0.230 8.392 1.00 95.44 94 GLN A N 1
ATOM 732 C CA . GLN A 1 94 ? -17.269 0.192 9.742 1.00 95.44 94 GLN A CA 1
ATOM 733 C C . GLN A 1 94 ? -18.409 0.032 10.753 1.00 95.44 94 GLN A C 1
ATOM 735 O O . GLN A 1 94 ? -18.214 -0.554 11.815 1.00 95.44 94 GLN A O 1
ATOM 740 N N . VAL A 1 95 ? -19.593 0.547 10.419 1.00 95.12 95 VAL A N 1
ATOM 741 C CA . VAL A 1 95 ? -20.749 0.560 11.328 1.00 95.12 95 VAL A CA 1
ATOM 742 C C . VAL A 1 95 ? -21.381 -0.827 11.446 1.00 95.12 95 VAL A C 1
ATOM 744 O O . VAL A 1 95 ? -21.733 -1.260 12.536 1.00 95.12 95 VAL A O 1
ATOM 747 N N . GLN A 1 96 ? -21.529 -1.539 10.331 1.00 93.75 96 GLN A N 1
ATOM 748 C CA . GLN A 1 96 ? -22.271 -2.801 10.281 1.00 93.75 96 GLN A CA 1
ATOM 749 C C . GLN A 1 96 ? -21.441 -4.001 10.746 1.00 93.75 96 GLN A C 1
ATOM 751 O O . GLN A 1 96 ? -21.997 -4.926 11.332 1.00 93.75 96 GLN A O 1
ATOM 756 N N . GLU A 1 97 ? -20.128 -4.002 10.496 1.00 90.50 97 GLU A N 1
ATOM 757 C CA . GLU A 1 97 ? -19.232 -5.099 10.890 1.00 90.50 97 GLU A CA 1
ATOM 758 C C . GLU A 1 97 ? -18.452 -4.792 12.177 1.00 90.50 97 GLU A C 1
ATOM 760 O O . GLU A 1 97 ? -17.736 -5.659 12.675 1.00 90.50 97 GLU A O 1
ATOM 765 N N . GLY A 1 98 ? -18.545 -3.565 12.707 1.00 90.56 98 GLY A N 1
ATOM 766 C CA . GLY A 1 98 ? -17.782 -3.130 13.881 1.00 90.56 98 GLY A CA 1
ATOM 767 C C . GLY A 1 98 ? -16.264 -3.110 13.653 1.00 90.56 98 GLY A C 1
ATOM 768 O O . GLY A 1 98 ? -15.488 -3.189 14.606 1.00 90.56 98 GLY A O 1
ATOM 769 N N . LYS A 1 99 ? -15.821 -3.047 12.390 1.00 90.50 99 LYS A N 1
ATOM 770 C CA . LYS A 1 99 ? -14.404 -3.074 12.004 1.00 90.50 99 LYS A CA 1
ATOM 771 C C . LYS A 1 99 ? -13.790 -1.680 12.016 1.00 90.50 99 LYS A C 1
ATOM 773 O O . LYS A 1 99 ? -14.437 -0.692 11.684 1.00 90.50 99 LYS A O 1
ATOM 778 N N . ASN A 1 100 ? -12.492 -1.599 12.303 1.00 95.25 100 ASN A N 1
ATOM 779 C CA . ASN A 1 100 ? -11.741 -0.344 12.288 1.00 95.25 100 ASN A CA 1
ATOM 780 C C . ASN A 1 100 ? -11.332 0.084 10.866 1.00 95.25 100 ASN A C 1
ATOM 782 O O . ASN A 1 100 ? -10.150 0.138 10.514 1.00 95.25 100 ASN A O 1
ATOM 786 N N . GLN A 1 101 ? -12.329 0.339 10.024 1.00 97.19 101 GLN A N 1
ATOM 787 C CA . GLN A 1 101 ? -12.135 0.540 8.593 1.00 97.19 101 GLN A CA 1
ATOM 788 C C . GLN A 1 101 ? -11.352 1.813 8.268 1.00 97.19 101 GLN A C 1
ATOM 790 O O . GLN A 1 101 ? -10.530 1.801 7.356 1.00 97.19 101 GLN A O 1
ATOM 795 N N . LEU A 1 102 ? -11.539 2.900 9.023 1.00 97.06 102 LEU A N 1
ATOM 796 C CA . LEU A 1 102 ? -10.805 4.143 8.776 1.00 97.06 102 LEU A CA 1
ATOM 797 C C . LEU A 1 102 ? -9.301 3.971 9.021 1.00 97.06 102 LEU A C 1
ATOM 799 O O . LEU A 1 102 ? -8.481 4.446 8.230 1.00 97.06 102 LEU A O 1
ATOM 803 N N . ALA A 1 103 ? -8.930 3.257 10.086 1.00 96.88 103 ALA A N 1
ATOM 804 C CA . ALA A 1 103 ? -7.535 2.956 10.379 1.00 96.88 103 ALA A CA 1
ATOM 805 C C . ALA A 1 103 ? -6.936 1.986 9.348 1.00 96.88 103 ALA A C 1
ATOM 807 O O . ALA A 1 103 ? -5.830 2.220 8.861 1.00 96.88 103 ALA A O 1
ATOM 808 N N . ARG A 1 104 ? -7.693 0.953 8.952 1.00 97.38 104 ARG A N 1
ATOM 809 C CA . ARG A 1 104 ? -7.321 0.011 7.885 1.00 97.38 104 ARG A CA 1
ATOM 810 C C . ARG A 1 104 ? -7.063 0.723 6.561 1.00 97.38 104 ARG A C 1
ATOM 812 O O . ARG A 1 104 ? -5.987 0.567 5.992 1.00 97.38 104 ARG A O 1
ATOM 819 N N . PHE A 1 105 ? -7.996 1.564 6.120 1.00 98.00 105 PHE A N 1
ATOM 820 C CA . PHE A 1 105 ? -7.844 2.391 4.926 1.00 98.00 105 PHE A CA 1
ATOM 821 C C . PHE A 1 105 ? -6.593 3.273 5.004 1.00 98.00 105 PHE A C 1
ATOM 823 O O . PHE A 1 105 ? -5.787 3.301 4.078 1.00 98.00 105 PHE A O 1
ATOM 830 N N . SER A 1 106 ? -6.404 3.969 6.128 1.00 96.81 106 SER A N 1
ATOM 831 C CA . SER A 1 106 ? -5.278 4.890 6.314 1.00 96.81 106 SER A CA 1
ATOM 832 C C . SER A 1 106 ? -3.929 4.172 6.259 1.00 96.81 106 SER A C 1
ATOM 834 O O . SER A 1 106 ? -2.986 4.676 5.649 1.00 96.81 106 SER A O 1
ATOM 836 N N . PHE A 1 107 ? -3.838 2.988 6.871 1.00 97.38 107 PHE A N 1
ATOM 837 C CA . PHE A 1 107 ? -2.640 2.158 6.833 1.00 97.38 107 PHE A CA 1
ATOM 838 C C . PHE A 1 107 ? -2.352 1.651 5.418 1.00 97.38 107 PHE A C 1
ATOM 840 O O . PHE A 1 107 ? -1.242 1.843 4.922 1.00 97.38 107 PHE A O 1
ATOM 847 N N . LEU A 1 108 ? -3.354 1.068 4.749 1.00 97.69 108 LEU A N 1
ATOM 848 C CA . LEU A 1 108 ? -3.217 0.552 3.386 1.00 97.69 108 LEU A CA 1
ATOM 849 C C . LEU A 1 108 ? -2.800 1.656 2.408 1.00 97.69 108 LEU A C 1
ATOM 851 O O . LEU A 1 108 ? -1.831 1.479 1.676 1.00 97.69 108 LEU A O 1
ATOM 855 N N . LYS A 1 109 ? -3.429 2.835 2.492 1.00 96.88 109 LYS A N 1
ATOM 856 C CA . LYS A 1 109 ? -3.060 4.010 1.691 1.00 96.88 109 LYS A CA 1
ATOM 857 C C . LYS A 1 109 ? -1.593 4.398 1.868 1.00 96.88 109 LYS A C 1
ATOM 859 O O . LYS A 1 109 ? -0.913 4.748 0.905 1.00 96.88 109 LYS A O 1
ATOM 864 N N . ALA A 1 110 ? -1.111 4.379 3.109 1.00 96.19 110 ALA A N 1
ATOM 865 C CA . ALA A 1 110 ? 0.260 4.756 3.416 1.00 96.19 110 ALA A CA 1
ATOM 866 C C . ALA A 1 110 ? 1.269 3.758 2.834 1.00 96.19 110 ALA A C 1
ATOM 868 O O . ALA A 1 110 ? 2.260 4.177 2.241 1.00 96.19 110 ALA A O 1
ATOM 869 N N . ILE A 1 111 ? 1.019 2.452 2.967 1.00 95.62 111 ILE A N 1
ATOM 870 C CA . ILE A 1 111 ? 1.944 1.424 2.464 1.00 95.62 111 ILE A CA 1
ATOM 871 C C . ILE A 1 111 ? 1.877 1.256 0.940 1.00 95.62 111 ILE A C 1
ATOM 873 O O . ILE A 1 111 ? 2.840 0.786 0.341 1.00 95.62 111 ILE A O 1
ATOM 877 N N . SER A 1 112 ? 0.772 1.658 0.306 1.00 95.69 112 SER A N 1
ATOM 878 C CA . SER A 1 112 ? 0.574 1.563 -1.143 1.00 95.69 112 SER A CA 1
ATOM 879 C C . SER A 1 112 ? 1.002 2.820 -1.910 1.00 95.69 112 SER A C 1
ATOM 881 O O . SER A 1 112 ? 0.884 2.847 -3.131 1.00 95.69 112 SER A O 1
ATOM 883 N N . THR A 1 113 ? 1.480 3.871 -1.231 1.00 93.31 113 THR A N 1
ATOM 884 C CA . THR A 1 113 ? 1.752 5.183 -1.856 1.00 93.31 113 THR A CA 1
ATOM 885 C C . THR A 1 113 ? 2.797 5.113 -2.980 1.00 93.31 113 THR A C 1
ATOM 887 O O . THR A 1 113 ? 2.656 5.821 -3.974 1.00 93.31 113 THR A O 1
ATOM 890 N N . ASP A 1 114 ? 3.798 4.236 -2.856 1.00 93.00 114 ASP A N 1
ATOM 891 C CA . ASP A 1 114 ? 4.869 4.054 -3.853 1.00 93.00 114 ASP A CA 1
ATOM 892 C C . ASP A 1 114 ? 4.620 2.864 -4.802 1.00 93.00 114 ASP A C 1
ATOM 894 O O . ASP A 1 114 ? 5.524 2.405 -5.513 1.00 93.00 114 ASP A O 1
ATOM 898 N N . TRP A 1 115 ? 3.398 2.324 -4.818 1.00 96.12 115 TRP A N 1
ATOM 899 C CA . TRP A 1 115 ? 3.019 1.319 -5.802 1.00 96.12 115 TRP A CA 1
ATOM 900 C C . TRP A 1 115 ? 3.022 1.958 -7.190 1.00 96.12 115 TRP A C 1
ATOM 902 O O . TRP A 1 115 ? 2.341 2.956 -7.433 1.00 96.12 115 TRP A O 1
ATOM 912 N N . LEU A 1 116 ? 3.820 1.406 -8.108 1.00 97.00 116 LEU A N 1
ATOM 913 C CA . LEU A 1 116 ? 3.966 1.978 -9.437 1.00 97.00 116 LEU A CA 1
ATOM 914 C C . LEU A 1 116 ? 2.620 2.014 -10.184 1.00 97.00 116 LEU A C 1
ATOM 916 O O . LEU A 1 116 ? 1.932 0.991 -10.276 1.00 97.00 116 LEU A O 1
ATOM 920 N N . PRO A 1 117 ? 2.254 3.157 -10.789 1.00 96.00 117 PRO A N 1
ATOM 921 C CA . PRO A 1 117 ? 1.154 3.191 -11.733 1.00 96.00 117 PRO A CA 1
ATOM 922 C C . PRO A 1 117 ? 1.543 2.509 -13.046 1.00 96.00 117 PRO A C 1
ATOM 924 O O . PRO A 1 117 ? 2.711 2.391 -13.412 1.00 96.00 117 PRO A O 1
ATOM 927 N N . GLU A 1 118 ? 0.538 2.115 -13.818 1.00 95.06 118 GLU A N 1
ATOM 928 C CA . GLU A 1 118 ? 0.718 1.483 -15.130 1.00 95.06 118 GLU A CA 1
ATOM 929 C C . GLU A 1 118 ? 1.478 2.324 -16.147 1.00 95.06 118 GLU A C 1
ATOM 931 O O . GLU A 1 118 ? 2.057 1.798 -17.097 1.00 95.06 118 GLU A O 1
ATOM 936 N N . THR A 1 119 ? 1.467 3.633 -15.958 1.00 94.88 119 THR A N 1
ATOM 937 C CA . THR A 1 119 ? 2.115 4.599 -16.836 1.00 94.88 119 THR A CA 1
ATOM 938 C C . THR A 1 119 ? 3.569 4.870 -16.449 1.00 94.88 119 THR A C 1
ATOM 940 O O . THR A 1 119 ? 4.190 5.723 -17.070 1.00 94.88 119 THR A O 1
ATOM 943 N N . ALA A 1 120 ? 4.119 4.175 -15.444 1.00 96.50 120 ALA A N 1
ATOM 944 C CA . ALA A 1 120 ? 5.459 4.419 -14.903 1.00 96.50 120 ALA A CA 1
ATOM 945 C C . ALA A 1 120 ? 6.604 3.884 -15.791 1.00 96.50 120 ALA A C 1
ATOM 947 O O . ALA A 1 120 ? 7.557 3.275 -15.305 1.00 96.50 120 ALA A O 1
ATOM 948 N N . THR A 1 121 ? 6.528 4.049 -17.113 1.00 97.12 121 THR A N 1
ATOM 949 C CA . THR A 1 121 ? 7.625 3.650 -18.012 1.00 97.12 121 THR A CA 1
ATOM 950 C C . THR A 1 121 ? 8.860 4.533 -17.829 1.00 97.12 121 THR A C 1
ATOM 952 O O . THR A 1 121 ? 9.982 4.066 -18.013 1.00 97.12 121 THR A O 1
ATOM 955 N N . ASP A 1 122 ? 8.669 5.774 -17.384 1.00 96.75 122 ASP A N 1
ATOM 956 C CA . ASP A 1 122 ? 9.723 6.702 -16.966 1.00 96.75 122 ASP A CA 1
ATOM 957 C C . ASP A 1 122 ? 10.562 6.157 -15.797 1.00 96.75 122 ASP A C 1
ATOM 959 O O . ASP A 1 122 ? 11.774 6.366 -15.754 1.00 96.75 122 ASP A O 1
ATOM 963 N N . TRP A 1 123 ? 9.963 5.381 -14.886 1.00 96.25 123 TRP A N 1
ATOM 964 C CA . TRP A 1 123 ? 10.705 4.666 -13.845 1.00 96.25 123 TRP A CA 1
ATOM 965 C C . TRP A 1 123 ? 11.684 3.647 -14.445 1.00 96.25 123 TRP A C 1
ATOM 967 O O . TRP A 1 123 ? 12.820 3.542 -13.974 1.00 96.25 123 TRP A O 1
ATOM 977 N N . VAL A 1 124 ? 11.283 2.933 -15.506 1.00 96.38 124 VAL A N 1
ATOM 978 C CA . VAL A 1 124 ? 12.153 1.976 -16.216 1.00 96.38 124 VAL A CA 1
ATOM 979 C C . VAL A 1 124 ? 13.286 2.719 -16.923 1.00 96.38 124 VAL A C 1
ATOM 981 O O . VAL A 1 124 ? 14.449 2.328 -16.812 1.00 96.38 124 VAL A O 1
ATOM 984 N N . GLU A 1 125 ? 12.974 3.829 -17.594 1.00 95.06 125 GLU A N 1
ATOM 985 C CA . GLU A 1 125 ? 13.976 4.697 -18.217 1.00 95.06 125 GLU A CA 1
ATOM 986 C C . GLU A 1 125 ? 14.969 5.245 -17.187 1.00 95.06 125 GLU A C 1
ATOM 988 O O . GLU A 1 125 ? 16.176 5.249 -17.437 1.00 95.06 125 GLU A O 1
ATOM 993 N N . ALA A 1 126 ? 14.503 5.644 -16.004 1.00 92.81 126 ALA A N 1
ATOM 994 C CA . ALA A 1 126 ? 15.369 6.091 -14.921 1.00 92.81 126 ALA A CA 1
ATOM 995 C C . ALA A 1 126 ? 16.343 4.987 -14.473 1.00 92.81 126 ALA A C 1
ATOM 997 O O . ALA A 1 126 ? 17.512 5.282 -14.214 1.00 92.81 126 ALA A O 1
ATOM 998 N N . GLN A 1 127 ? 15.915 3.716 -14.451 1.00 91.88 127 GLN A N 1
ATOM 999 C CA . GLN A 1 127 ? 16.824 2.597 -14.174 1.00 91.88 127 GLN A CA 1
ATOM 1000 C C . GLN A 1 127 ? 17.873 2.424 -15.280 1.00 91.88 127 GLN A C 1
ATOM 1002 O O . GLN A 1 127 ? 19.044 2.217 -14.972 1.00 91.88 127 GLN A O 1
ATOM 1007 N N . LEU A 1 128 ? 17.498 2.560 -16.558 1.00 90.38 128 LEU A N 1
ATOM 1008 C CA . LEU A 1 128 ? 18.433 2.431 -17.687 1.00 90.38 128 LEU A CA 1
ATOM 1009 C C . LEU A 1 128 ? 19.543 3.489 -17.666 1.00 90.38 128 LEU A C 1
ATOM 1011 O O . LEU A 1 128 ? 20.692 3.177 -17.983 1.00 90.38 128 LEU A O 1
ATOM 1015 N N . HIS A 1 129 ? 19.205 4.720 -17.276 1.00 86.06 129 HIS A N 1
ATOM 1016 C CA . HIS A 1 129 ? 20.143 5.845 -17.191 1.00 86.06 129 HIS A CA 1
ATOM 1017 C C . HIS A 1 129 ? 20.857 5.941 -15.835 1.00 86.06 129 HIS A C 1
ATOM 1019 O O . HIS A 1 129 ? 21.704 6.818 -15.641 1.00 8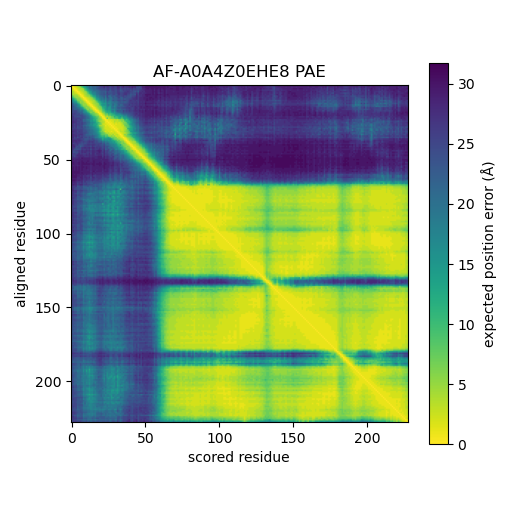6.06 129 HIS A O 1
ATOM 1025 N N . SER A 1 130 ? 20.535 5.053 -14.892 1.00 80.69 130 SER A N 1
ATOM 1026 C CA . SER A 1 130 ? 21.141 5.051 -13.569 1.00 80.69 130 SER A CA 1
ATOM 1027 C C . SER A 1 130 ? 22.620 4.675 -13.651 1.00 80.69 130 SER A C 1
ATOM 1029 O O . SER A 1 130 ? 22.998 3.541 -13.944 1.00 80.69 130 SER A O 1
ATOM 1031 N N . THR A 1 131 ? 23.490 5.632 -13.328 1.00 65.44 131 THR A N 1
ATOM 1032 C CA . THR A 1 131 ? 24.941 5.411 -13.214 1.00 65.44 131 THR A CA 1
ATOM 1033 C C . THR A 1 131 ? 25.314 4.617 -11.957 1.00 65.44 131 THR A C 1
ATOM 1035 O O . THR A 1 131 ? 26.452 4.167 -11.820 1.00 65.44 131 THR A O 1
ATOM 1038 N N . SER A 1 132 ? 24.349 4.370 -11.061 1.00 55.31 132 SER A N 1
ATOM 1039 C CA . SER A 1 132 ? 24.494 3.502 -9.885 1.00 55.31 132 SER A CA 1
ATOM 1040 C C . SER A 1 132 ? 24.719 2.029 -10.249 1.00 55.31 132 SER A C 1
ATOM 1042 O O . SER A 1 132 ? 25.200 1.273 -9.403 1.00 55.31 132 SER A O 1
ATOM 1044 N N . ALA A 1 133 ? 24.470 1.652 -11.513 1.00 50.81 133 ALA A N 1
ATOM 1045 C CA . ALA A 1 133 ? 24.796 0.354 -12.116 1.00 50.81 133 ALA A CA 1
ATOM 1046 C C . ALA A 1 133 ? 26.274 -0.065 -11.962 1.00 50.81 133 ALA A C 1
ATOM 1048 O O . ALA A 1 133 ? 26.624 -1.214 -12.212 1.00 50.81 133 ALA A O 1
ATOM 1049 N N . VAL A 1 134 ? 27.152 0.860 -11.558 1.00 52.25 134 VAL A N 1
ATOM 1050 C CA . VAL A 1 134 ? 28.596 0.633 -11.404 1.00 52.25 134 VAL A CA 1
ATOM 1051 C C . VAL A 1 134 ? 28.992 0.240 -9.967 1.00 52.25 134 VAL A C 1
ATOM 1053 O O . VAL A 1 134 ? 30.157 -0.058 -9.716 1.00 52.25 134 VAL A O 1
ATOM 1056 N N . SER A 1 135 ? 28.067 0.185 -8.999 1.00 62.16 135 SER A N 1
ATOM 1057 C CA . SER A 1 135 ? 28.411 -0.121 -7.598 1.00 62.16 135 SER A CA 1
ATOM 1058 C C . SER A 1 135 ? 27.735 -1.390 -7.082 1.00 62.16 135 SER A C 1
ATOM 1060 O O . SER A 1 135 ? 26.543 -1.593 -7.278 1.00 62.16 135 SER A O 1
ATOM 1062 N N . SER A 1 136 ? 28.485 -2.231 -6.370 1.00 73.50 136 SER A N 1
ATOM 1063 C CA . SER A 1 136 ? 28.040 -3.467 -5.706 1.00 73.50 136 SER A CA 1
ATOM 1064 C C . SER A 1 136 ? 27.116 -3.226 -4.494 1.00 73.50 136 SER A C 1
ATOM 1066 O O . SER A 1 136 ? 27.202 -3.939 -3.493 1.00 73.50 136 SER A O 1
ATOM 1068 N N . GLY A 1 137 ? 26.301 -2.171 -4.531 1.00 76.69 137 GLY A N 1
ATOM 1069 C CA . GLY A 1 137 ? 25.399 -1.773 -3.455 1.00 76.69 137 GLY A CA 1
ATOM 1070 C C . GLY A 1 137 ? 24.096 -2.583 -3.428 1.00 76.69 137 GLY A C 1
ATOM 1071 O O . GLY A 1 137 ? 23.780 -3.291 -4.389 1.00 76.69 137 GLY A O 1
ATOM 1072 N N . PRO A 1 138 ? 23.312 -2.481 -2.339 1.00 81.12 138 PRO A N 1
ATOM 1073 C CA . PRO A 1 138 ? 21.993 -3.101 -2.259 1.00 81.12 138 PRO A CA 1
ATOM 1074 C C . PRO A 1 138 ? 21.106 -2.687 -3.440 1.00 81.12 138 PRO A C 1
ATOM 1076 O O . PRO A 1 138 ? 21.000 -1.504 -3.753 1.00 81.12 138 PRO A O 1
ATOM 1079 N N . GLY A 1 139 ? 20.477 -3.663 -4.096 1.00 82.38 139 GLY A N 1
ATOM 1080 C CA . GLY A 1 139 ? 19.565 -3.414 -5.215 1.00 82.38 139 GLY A CA 1
ATOM 1081 C C . GLY A 1 139 ? 20.237 -3.153 -6.567 1.00 82.38 139 GLY A C 1
ATOM 1082 O O . GLY A 1 139 ? 19.528 -2.968 -7.552 1.00 82.38 139 GLY A O 1
ATOM 1083 N N . ALA A 1 140 ? 21.572 -3.196 -6.670 1.00 85.25 140 ALA A N 1
ATOM 1084 C CA . ALA A 1 140 ? 22.276 -2.985 -7.940 1.00 85.25 140 ALA A CA 1
ATOM 1085 C C . ALA A 1 140 ? 21.857 -3.974 -9.048 1.00 85.25 140 ALA A C 1
ATOM 1087 O O . ALA A 1 140 ? 21.876 -3.621 -10.227 1.00 85.25 140 ALA A O 1
ATOM 1088 N N . GLN A 1 141 ? 21.416 -5.186 -8.680 1.00 89.19 141 GLN A N 1
ATOM 1089 C CA . GLN A 1 141 ? 20.923 -6.187 -9.633 1.00 89.19 141 GLN A CA 1
ATOM 1090 C C . GLN A 1 141 ? 19.695 -5.715 -10.420 1.00 89.19 141 GLN A C 1
ATOM 1092 O O . GLN A 1 141 ? 19.499 -6.174 -11.544 1.00 89.19 141 GLN A O 1
ATOM 1097 N N . LEU A 1 142 ? 18.890 -4.800 -9.865 1.00 91.94 142 LEU A N 1
ATOM 1098 C CA . LEU A 1 142 ? 17.708 -4.273 -10.544 1.00 91.94 142 LEU A CA 1
ATOM 1099 C C . LEU A 1 142 ? 18.091 -3.600 -11.864 1.00 91.94 142 LEU A C 1
ATOM 1101 O O . LEU A 1 142 ? 17.497 -3.893 -12.898 1.00 91.94 142 LEU A O 1
ATOM 1105 N N . VAL A 1 143 ? 19.113 -2.741 -11.842 1.00 90.62 143 VAL A N 1
ATOM 1106 C CA . VAL A 1 143 ? 19.534 -2.005 -13.038 1.00 90.62 143 VAL A CA 1
ATOM 1107 C C . VAL A 1 143 ? 20.062 -2.963 -14.104 1.00 90.62 143 VAL A C 1
ATOM 1109 O O . VAL A 1 143 ? 19.653 -2.875 -15.260 1.00 90.62 143 VAL A O 1
ATOM 1112 N N . THR A 1 144 ? 20.905 -3.927 -13.714 1.00 90.44 144 THR A N 1
ATOM 1113 C CA . THR A 1 144 ? 21.419 -4.954 -14.633 1.00 90.44 144 THR A CA 1
ATOM 1114 C C . THR A 1 144 ? 20.287 -5.768 -15.261 1.00 90.44 144 THR A C 1
ATOM 1116 O O . THR A 1 144 ? 20.279 -5.958 -16.476 1.00 90.44 144 THR A O 1
ATOM 1119 N N . ALA A 1 145 ? 19.309 -6.207 -14.464 1.00 94.25 145 ALA A N 1
ATOM 1120 C CA . ALA A 1 145 ? 18.173 -6.977 -14.960 1.00 94.25 145 ALA A CA 1
ATOM 1121 C C . ALA A 1 145 ? 17.308 -6.162 -15.935 1.00 94.25 145 ALA A C 1
ATOM 1123 O O . ALA A 1 145 ? 16.940 -6.666 -16.995 1.00 94.25 145 ALA A O 1
ATOM 1124 N N . VAL A 1 146 ? 17.019 -4.893 -15.621 1.00 95.56 146 VAL A N 1
ATOM 1125 C CA . VAL A 1 146 ? 16.254 -4.001 -16.508 1.00 95.56 146 VAL A CA 1
ATOM 1126 C C . VAL A 1 146 ? 16.984 -3.777 -17.834 1.00 95.56 146 VAL A C 1
ATOM 1128 O O . VAL A 1 146 ? 16.375 -3.916 -18.895 1.00 95.56 146 VAL A O 1
ATOM 1131 N N . GLN A 1 147 ? 18.292 -3.506 -17.798 1.00 93.88 147 GLN A N 1
ATOM 1132 C CA . GLN A 1 147 ? 19.113 -3.358 -19.004 1.00 93.88 147 GLN A CA 1
ATOM 1133 C C . GLN A 1 147 ? 19.112 -4.634 -19.858 1.00 93.88 147 GLN A C 1
ATOM 1135 O O . GLN A 1 147 ? 18.940 -4.557 -21.076 1.00 93.88 147 GLN A O 1
ATOM 1140 N N . GLU A 1 148 ? 19.251 -5.810 -19.237 1.00 95.62 148 GLU A N 1
ATOM 1141 C CA . GLU A 1 148 ? 19.202 -7.089 -19.947 1.00 95.62 148 GLU A CA 1
ATOM 1142 C C . GLU A 1 148 ? 17.828 -7.328 -20.595 1.00 95.62 148 GLU A C 1
ATOM 1144 O O . GLU A 1 148 ? 17.768 -7.672 -21.778 1.00 95.62 148 GLU A O 1
ATOM 1149 N N . MET A 1 149 ? 16.728 -7.101 -19.870 1.00 98.06 149 MET A N 1
ATOM 1150 C CA . MET A 1 149 ? 15.366 -7.263 -20.398 1.00 98.06 149 MET A CA 1
ATOM 1151 C C . MET A 1 149 ? 15.118 -6.366 -21.616 1.00 98.06 149 MET A C 1
ATOM 1153 O O . MET A 1 149 ? 14.663 -6.848 -22.656 1.00 98.06 149 MET A O 1
ATOM 1157 N N . VAL A 1 150 ? 15.485 -5.086 -21.526 1.00 97.31 150 VAL A N 1
ATOM 1158 C CA . VAL A 1 150 ? 15.337 -4.136 -22.638 1.00 97.31 150 VAL A CA 1
ATOM 1159 C C . VAL A 1 150 ? 16.216 -4.536 -23.825 1.00 97.31 150 VAL A C 1
ATOM 1161 O O . VAL A 1 150 ? 15.746 -4.526 -24.962 1.00 97.31 150 VAL A O 1
ATOM 1164 N N . SER A 1 151 ? 17.454 -4.990 -23.588 1.00 96.69 151 SER A N 1
ATOM 1165 C CA . SER A 1 151 ? 18.345 -5.473 -24.659 1.00 96.69 151 SER A CA 1
ATOM 1166 C C . SER A 1 151 ? 17.793 -6.691 -25.418 1.00 96.69 151 SER A C 1
ATOM 1168 O O . SER A 1 151 ? 18.136 -6.903 -26.580 1.00 96.69 151 SER A O 1
ATOM 1170 N N . LYS A 1 152 ? 16.906 -7.470 -24.781 1.00 98.25 152 LYS A N 1
ATOM 1171 C CA . LYS A 1 152 ? 16.209 -8.623 -25.373 1.00 98.25 152 LYS A CA 1
ATOM 1172 C C . LYS A 1 152 ? 14.853 -8.265 -25.994 1.00 98.25 152 LYS A C 1
ATOM 1174 O O . LYS A 1 152 ? 14.156 -9.159 -26.466 1.00 98.25 152 LYS A O 1
ATOM 1179 N N . GLY A 1 153 ? 14.478 -6.986 -26.015 1.00 98.25 153 GLY A N 1
ATOM 1180 C CA . GLY A 1 153 ? 13.242 -6.503 -26.633 1.00 98.25 153 GLY A CA 1
ATOM 1181 C C . GLY A 1 153 ? 11.991 -6.628 -25.760 1.00 98.25 153 GLY A C 1
ATOM 1182 O O . GLY A 1 153 ? 10.881 -6.565 -26.289 1.00 98.25 153 GLY A O 1
ATOM 1183 N N . VAL A 1 154 ? 12.132 -6.804 -24.440 1.00 98.31 154 VAL A N 1
ATOM 1184 C CA . VAL A 1 154 ? 10.986 -6.715 -23.521 1.00 98.31 154 VAL A CA 1
ATOM 1185 C C . VAL A 1 154 ? 10.468 -5.275 -23.521 1.00 98.31 154 VAL A C 1
ATOM 1187 O O . VAL A 1 154 ? 11.245 -4.331 -23.376 1.00 98.31 154 VAL A O 1
ATOM 1190 N N . ARG A 1 155 ? 9.153 -5.102 -23.691 1.00 97.38 155 ARG A N 1
ATOM 1191 C CA . ARG A 1 155 ? 8.516 -3.778 -23.667 1.00 97.38 155 ARG A CA 1
ATOM 1192 C C . ARG A 1 155 ? 8.589 -3.167 -22.267 1.00 97.38 155 ARG A C 1
ATOM 1194 O O . ARG A 1 155 ? 8.474 -3.893 -21.278 1.00 97.38 155 ARG A O 1
ATOM 1201 N N . LEU A 1 156 ? 8.723 -1.844 -22.176 1.00 97.50 156 LEU A N 1
ATOM 1202 C CA . LEU A 1 156 ? 8.831 -1.145 -20.889 1.00 97.50 156 LEU A CA 1
ATOM 1203 C C . LEU A 1 156 ? 7.586 -1.371 -20.023 1.00 97.50 156 LEU A C 1
ATOM 1205 O O . LEU A 1 156 ? 7.704 -1.619 -18.828 1.00 97.50 156 LEU A O 1
ATOM 1209 N N . GLU A 1 157 ? 6.404 -1.382 -20.638 1.00 96.88 157 GLU A N 1
ATOM 1210 C CA . GLU A 1 157 ? 5.129 -1.631 -19.965 1.00 96.88 157 GLU A CA 1
ATOM 1211 C C . GLU A 1 157 ? 5.095 -3.022 -19.326 1.00 96.88 157 GLU A C 1
ATOM 1213 O O . GLU A 1 157 ? 4.611 -3.174 -18.211 1.00 96.88 157 GLU A O 1
ATOM 1218 N N . SER A 1 158 ? 5.676 -4.030 -19.985 1.00 97.50 158 SER A N 1
ATOM 1219 C CA . SER A 1 158 ? 5.762 -5.387 -19.434 1.00 97.50 158 SER A CA 1
ATOM 1220 C C . SER A 1 158 ? 6.698 -5.468 -18.227 1.00 97.50 158 SER A C 1
ATOM 1222 O O . SER A 1 158 ? 6.452 -6.257 -17.318 1.00 97.50 158 SER A O 1
ATOM 1224 N N . ILE A 1 159 ? 7.753 -4.647 -18.190 1.00 98.00 159 ILE A N 1
ATOM 1225 C CA . ILE A 1 159 ? 8.632 -4.533 -17.017 1.00 98.00 159 ILE A CA 1
ATOM 1226 C C . ILE A 1 159 ? 7.881 -3.849 -15.867 1.00 98.00 159 ILE A C 1
ATOM 1228 O O . ILE A 1 159 ? 7.957 -4.318 -14.734 1.00 98.00 159 ILE A O 1
ATOM 1232 N N . VAL A 1 160 ? 7.118 -2.786 -16.149 1.00 97.56 160 VAL A N 1
ATOM 1233 C CA . VAL A 1 160 ? 6.258 -2.122 -15.152 1.00 97.56 160 VAL A CA 1
ATOM 1234 C C . VAL A 1 160 ? 5.231 -3.101 -14.586 1.00 97.56 160 VAL A C 1
ATOM 1236 O O . VAL A 1 160 ? 5.094 -3.193 -13.370 1.00 97.56 160 VAL A O 1
ATOM 1239 N N . ASP A 1 161 ? 4.549 -3.869 -15.437 1.00 96.88 161 ASP A N 1
ATOM 1240 C CA . ASP A 1 161 ? 3.544 -4.845 -15.002 1.00 96.88 161 ASP A CA 1
ATOM 1241 C C . ASP A 1 161 ? 4.155 -5.928 -14.105 1.00 96.88 161 ASP A C 1
ATOM 1243 O O . ASP A 1 161 ? 3.595 -6.234 -13.053 1.00 96.88 161 ASP A O 1
ATOM 1247 N N . LEU A 1 162 ? 5.345 -6.436 -14.448 1.00 97.38 162 LEU A N 1
ATOM 1248 C CA . LEU A 1 162 ? 6.091 -7.357 -13.588 1.00 97.38 162 LEU A CA 1
ATOM 1249 C C . LEU A 1 162 ? 6.362 -6.743 -12.207 1.00 97.38 162 LEU A C 1
ATOM 1251 O O . LEU A 1 162 ? 6.071 -7.362 -11.186 1.00 97.38 162 LEU A O 1
ATOM 1255 N N . VAL A 1 163 ? 6.916 -5.529 -12.160 1.00 97.31 163 VAL A N 1
ATOM 1256 C CA . VAL A 1 163 ? 7.271 -4.875 -10.891 1.00 97.31 163 VAL A CA 1
ATOM 1257 C C . VAL A 1 163 ? 6.029 -4.600 -10.048 1.00 97.31 163 VAL A C 1
ATOM 1259 O O . VAL A 1 163 ? 6.057 -4.842 -8.845 1.00 97.31 163 VAL A O 1
ATOM 1262 N N . ARG A 1 164 ? 4.926 -4.163 -10.662 1.00 97.12 164 ARG A N 1
ATOM 1263 C CA . ARG A 1 164 ? 3.655 -3.914 -9.969 1.00 97.12 164 ARG A CA 1
ATOM 1264 C C . ARG A 1 164 ? 3.096 -5.166 -9.306 1.00 97.12 164 ARG A C 1
ATOM 1266 O O . ARG A 1 164 ? 2.634 -5.076 -8.172 1.00 97.12 164 ARG A O 1
ATOM 1273 N N . VAL A 1 165 ? 3.157 -6.313 -9.983 1.00 97.38 165 VAL A N 1
ATOM 1274 C CA . VAL A 1 165 ? 2.720 -7.596 -9.411 1.00 97.38 165 VAL A CA 1
ATOM 1275 C C . VAL A 1 165 ? 3.629 -8.011 -8.253 1.00 97.38 165 VAL A C 1
ATOM 1277 O O . VAL A 1 165 ? 3.132 -8.395 -7.202 1.00 97.38 165 VAL A O 1
ATOM 1280 N N . ILE A 1 166 ? 4.948 -7.844 -8.378 1.00 97.69 166 ILE A N 1
ATOM 1281 C CA . ILE A 1 166 ? 5.880 -8.140 -7.277 1.00 97.69 166 ILE A CA 1
ATOM 1282 C C . ILE A 1 166 ? 5.666 -7.206 -6.073 1.00 97.69 166 ILE A C 1
ATOM 1284 O O . ILE A 1 166 ? 5.728 -7.658 -4.930 1.00 97.69 166 ILE A O 1
ATOM 1288 N N . GLN A 1 167 ? 5.388 -5.916 -6.299 1.00 97.44 167 GLN A N 1
ATOM 1289 C CA . GLN A 1 167 ? 5.037 -4.975 -5.228 1.00 97.44 167 GLN A CA 1
ATOM 1290 C C . GLN A 1 167 ? 3.763 -5.416 -4.503 1.00 97.44 167 GLN A C 1
ATOM 1292 O O . GLN A 1 167 ? 3.744 -5.435 -3.272 1.00 97.44 167 GLN A O 1
ATOM 1297 N N . PHE A 1 168 ? 2.733 -5.820 -5.251 1.00 97.44 168 PHE A N 1
ATOM 1298 C CA . PHE A 1 168 ? 1.516 -6.378 -4.676 1.00 97.44 168 PHE A CA 1
ATOM 1299 C C . PHE A 1 168 ? 1.790 -7.612 -3.829 1.00 97.44 168 PHE A C 1
ATOM 1301 O O . PHE A 1 168 ? 1.406 -7.628 -2.667 1.00 97.44 168 PHE A O 1
ATOM 1308 N N . GLU A 1 169 ? 2.470 -8.621 -4.376 1.00 97.50 169 GLU A N 1
ATOM 1309 C CA . GLU A 1 169 ? 2.741 -9.870 -3.660 1.00 97.50 169 GLU A CA 1
ATOM 1310 C C . GLU A 1 169 ? 3.522 -9.619 -2.365 1.00 97.50 169 GLU A C 1
ATOM 1312 O O . GLU A 1 169 ? 3.203 -10.183 -1.318 1.00 97.50 169 GLU A O 1
ATOM 1317 N N . ALA A 1 170 ? 4.521 -8.733 -2.405 1.00 97.19 170 ALA A N 1
ATOM 1318 C CA . ALA A 1 170 ? 5.284 -8.360 -1.221 1.00 97.19 170 ALA A CA 1
ATOM 1319 C C . ALA A 1 170 ? 4.404 -7.674 -0.162 1.00 97.19 170 ALA A C 1
ATOM 1321 O O . ALA A 1 170 ? 4.432 -8.063 1.007 1.00 97.19 170 ALA A O 1
ATOM 1322 N N . LEU A 1 171 ? 3.602 -6.681 -0.560 1.00 97.25 171 LEU A N 1
ATOM 1323 C CA . LEU A 1 171 ? 2.692 -5.975 0.347 1.00 97.25 171 LEU A CA 1
ATOM 1324 C C . LEU A 1 171 ? 1.584 -6.892 0.877 1.00 97.25 171 LEU A C 1
ATOM 1326 O O . LEU A 1 171 ? 1.223 -6.793 2.048 1.00 97.25 171 LEU A O 1
ATOM 1330 N N . PHE A 1 172 ? 1.076 -7.805 0.053 1.00 96.44 172 PHE A N 1
ATOM 1331 C CA . PHE A 1 172 ? 0.046 -8.766 0.423 1.00 96.44 172 PHE A CA 1
ATOM 1332 C C . PHE A 1 172 ? 0.553 -9.716 1.504 1.00 96.44 172 PHE A C 1
ATOM 1334 O O . PHE A 1 172 ? -0.109 -9.873 2.527 1.00 96.44 172 PHE A O 1
ATOM 1341 N N . HIS A 1 173 ? 1.758 -10.271 1.343 1.00 94.25 173 HIS A N 1
ATOM 1342 C CA . HIS A 1 173 ? 2.372 -11.100 2.380 1.00 94.25 173 HIS A CA 1
ATOM 1343 C C . HIS A 1 173 ? 2.625 -10.318 3.672 1.00 94.25 173 HIS A C 1
ATOM 1345 O O . HIS A 1 173 ? 2.385 -10.845 4.754 1.00 94.25 173 HIS A O 1
ATOM 1351 N N . VAL A 1 174 ? 3.054 -9.053 3.589 1.00 93.75 174 VAL A N 1
ATOM 1352 C CA . VAL A 1 174 ? 3.169 -8.193 4.780 1.00 93.75 174 VAL A CA 1
ATOM 1353 C C . VAL A 1 174 ? 1.810 -8.027 5.462 1.00 93.75 174 VAL A C 1
ATOM 1355 O O . VAL A 1 174 ? 1.724 -8.196 6.675 1.00 93.75 174 VAL A O 1
ATOM 1358 N N . CYS A 1 175 ? 0.746 -7.748 4.705 1.00 95.56 175 CYS A N 1
ATOM 1359 C CA . CYS A 1 175 ? -0.607 -7.616 5.242 1.00 95.56 175 CYS A CA 1
ATOM 1360 C C . CYS A 1 175 ? -1.097 -8.914 5.892 1.00 95.56 175 CYS A C 1
ATOM 1362 O O . CYS A 1 175 ? -1.599 -8.868 7.008 1.00 95.56 175 CYS A O 1
ATOM 1364 N N . GLN A 1 176 ? -0.894 -10.068 5.251 1.00 91.50 176 GLN A N 1
ATOM 1365 C CA . GLN A 1 176 ? -1.247 -11.362 5.836 1.00 91.50 176 GLN A CA 1
ATOM 1366 C C . GLN A 1 176 ? -0.506 -11.606 7.148 1.00 91.50 176 GLN A C 1
ATOM 1368 O O . GLN A 1 176 ? -1.136 -11.929 8.150 1.00 91.50 176 GLN A O 1
ATOM 1373 N N . THR A 1 177 ? 0.808 -11.380 7.174 1.00 89.19 177 THR A N 1
ATOM 1374 C CA . THR A 1 177 ? 1.607 -11.504 8.397 1.00 89.19 177 THR A CA 1
ATOM 1375 C C . THR A 1 177 ? 1.074 -10.604 9.515 1.00 89.19 177 THR A C 1
ATOM 1377 O O . THR A 1 177 ? 0.984 -11.051 10.655 1.00 89.19 177 THR A O 1
ATOM 1380 N N . LEU A 1 178 ? 0.686 -9.362 9.192 1.00 91.19 178 LEU A N 1
ATOM 1381 C CA . LEU A 1 178 ? 0.057 -8.411 10.121 1.00 91.19 178 LEU A CA 1
ATOM 1382 C C . LEU A 1 178 ? -1.341 -8.835 10.598 1.00 91.19 178 LEU A C 1
ATOM 1384 O O . LEU A 1 178 ? -1.714 -8.483 11.715 1.00 91.19 178 LEU A O 1
ATOM 1388 N N . ASP A 1 179 ? -2.092 -9.578 9.787 1.00 89.56 179 ASP A N 1
ATOM 1389 C CA . ASP A 1 179 ? -3.469 -9.972 10.089 1.00 89.56 179 ASP A CA 1
ATOM 1390 C C . ASP A 1 179 ? -3.580 -11.230 10.949 1.00 89.56 179 ASP A C 1
ATOM 1392 O O . ASP A 1 179 ? -4.411 -11.273 11.857 1.00 89.56 179 ASP A O 1
ATOM 1396 N N . VAL A 1 180 ? -2.794 -12.266 10.646 1.00 79.69 180 VAL A N 1
ATOM 1397 C CA . VAL A 1 180 ? -2.915 -13.575 11.314 1.00 79.69 180 VAL A CA 1
ATOM 1398 C C . VAL A 1 180 ? -1.849 -13.817 12.381 1.00 79.69 180 VAL A C 1
ATOM 1400 O O . VAL A 1 180 ? -1.984 -14.758 13.162 1.00 79.69 180 VAL A O 1
ATOM 1403 N N . GLY A 1 181 ? -0.812 -12.973 12.445 1.00 66.69 181 GLY A N 1
ATOM 1404 C CA . GLY A 1 181 ? 0.412 -13.292 13.174 1.00 66.69 181 GLY A CA 1
ATOM 1405 C C . GLY A 1 181 ? 1.160 -14.443 12.487 1.00 66.69 181 GLY A C 1
ATOM 1406 O O . GLY A 1 181 ? 0.569 -15.301 11.838 1.00 66.69 181 GLY A O 1
ATOM 1407 N N . ASN A 1 182 ? 2.492 -14.455 12.549 1.00 58.59 182 ASN A N 1
ATOM 1408 C CA . ASN A 1 182 ? 3.279 -15.490 11.869 1.00 58.59 182 ASN A CA 1
ATOM 1409 C C . ASN A 1 182 ? 2.864 -16.909 12.300 1.00 58.59 182 ASN A C 1
ATOM 1411 O O . ASN A 1 182 ? 2.881 -17.236 13.486 1.00 58.59 182 ASN A O 1
ATOM 1415 N N . GLU A 1 183 ? 2.654 -17.797 11.328 1.00 58.44 183 GLU A N 1
ATOM 1416 C CA . GLU A 1 183 ? 2.859 -19.225 11.550 1.00 58.44 183 GLU A CA 1
ATOM 1417 C C . GLU A 1 183 ? 4.374 -19.467 11.677 1.00 58.44 183 GLU A C 1
ATOM 1419 O O . GLU A 1 183 ? 5.105 -19.226 10.717 1.00 58.44 183 GLU A O 1
ATOM 1424 N N . SER A 1 184 ? 4.839 -19.918 12.853 1.00 58.12 184 SER A N 1
ATOM 1425 C CA . SER A 1 184 ? 6.130 -20.592 13.155 1.00 58.12 184 SER A CA 1
ATOM 1426 C C . SER A 1 184 ? 6.989 -19.953 14.257 1.00 58.12 184 SER A C 1
ATOM 1428 O O . SER A 1 184 ? 7.083 -18.730 14.356 1.00 58.12 184 SER A O 1
ATOM 1430 N N . ASP A 1 185 ? 7.595 -20.845 15.064 1.00 61.59 185 ASP A N 1
ATOM 1431 C CA . ASP A 1 185 ? 8.856 -20.870 15.849 1.00 61.59 185 ASP A CA 1
ATOM 1432 C C . ASP A 1 185 ? 9.458 -19.595 16.470 1.00 61.59 185 ASP A C 1
ATOM 1434 O O . ASP A 1 185 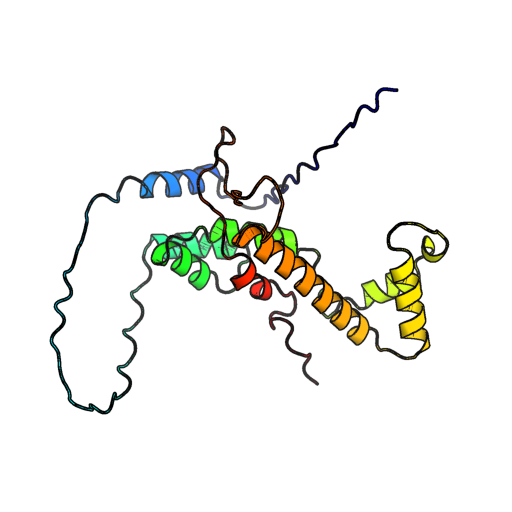? 10.526 -19.639 17.089 1.00 61.59 185 ASP A O 1
ATOM 1438 N N . THR A 1 186 ? 8.795 -18.454 16.369 1.00 66.75 186 THR A N 1
ATOM 1439 C CA . THR A 1 186 ? 9.211 -17.215 17.009 1.00 66.75 186 THR A CA 1
ATOM 1440 C C . THR A 1 186 ? 8.630 -17.137 18.421 1.00 66.75 186 THR A C 1
ATOM 1442 O O . THR A 1 186 ? 7.482 -17.514 18.653 1.00 66.75 186 THR A O 1
ATOM 1445 N N . PRO A 1 187 ? 9.400 -16.640 19.404 1.00 73.69 187 PRO A N 1
ATOM 1446 C CA . PRO A 1 187 ? 8.959 -16.590 20.799 1.00 73.69 187 PRO A CA 1
ATOM 1447 C C . PRO A 1 187 ? 7.835 -15.573 21.059 1.00 73.69 187 PRO A C 1
ATOM 1449 O O . PRO A 1 187 ? 7.349 -15.494 22.184 1.00 73.69 187 PRO A O 1
ATOM 1452 N N . LEU A 1 188 ? 7.438 -14.786 20.054 1.00 72.69 188 LEU A N 1
ATOM 1453 C CA . LEU A 1 188 ? 6.347 -13.821 20.134 1.00 72.69 188 LEU A CA 1
ATOM 1454 C C . LEU A 1 188 ? 5.206 -14.270 19.212 1.00 72.69 188 LEU A C 1
ATOM 1456 O O . LEU A 1 188 ? 5.158 -13.881 18.049 1.00 72.69 188 LEU A O 1
ATOM 1460 N N . ALA A 1 189 ? 4.315 -15.104 19.745 1.00 67.75 189 ALA A N 1
ATOM 1461 C CA . ALA A 1 189 ? 3.173 -15.641 19.003 1.00 67.75 189 ALA A CA 1
ATOM 1462 C C . ALA A 1 189 ? 1.972 -1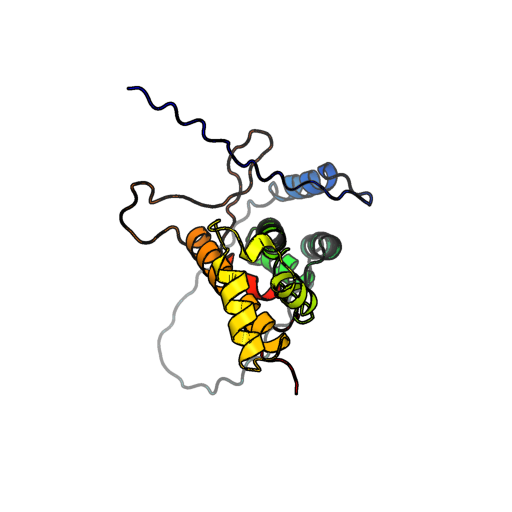4.677 18.968 1.00 67.75 189 ALA A C 1
ATOM 1464 O O . ALA A 1 189 ? 1.236 -14.657 17.989 1.00 67.75 189 ALA A O 1
ATOM 1465 N N . ASP A 1 190 ? 1.813 -13.842 20.001 1.00 76.81 190 ASP A N 1
ATOM 1466 C CA . ASP A 1 190 ? 0.633 -12.992 20.178 1.00 76.81 190 ASP A CA 1
ATOM 1467 C C . ASP A 1 190 ? 0.985 -11.517 19.953 1.00 76.81 190 ASP A C 1
ATOM 1469 O O . ASP A 1 190 ? 1.453 -10.814 20.853 1.00 76.81 190 ASP A O 1
ATOM 1473 N N . TRP A 1 191 ? 0.768 -11.033 18.734 1.00 84.00 191 TRP A N 1
ATOM 1474 C CA . TRP A 1 191 ? 0.903 -9.620 18.397 1.00 84.00 191 TRP A CA 1
ATOM 1475 C C . TRP A 1 191 ? -0.208 -9.192 17.439 1.00 84.00 191 TRP A C 1
ATOM 1477 O O . TRP A 1 191 ? -0.834 -10.017 16.782 1.00 84.00 191 TRP A O 1
ATOM 1487 N N . ALA A 1 192 ? -0.472 -7.889 17.390 1.00 87.81 192 ALA A N 1
ATOM 1488 C CA . ALA A 1 192 ? -1.469 -7.304 16.504 1.00 87.81 192 ALA A CA 1
ATOM 1489 C C . ALA A 1 192 ? -1.065 -5.880 16.117 1.00 87.81 192 ALA A C 1
ATOM 1491 O O . ALA A 1 192 ? -0.328 -5.211 16.849 1.00 87.81 192 ALA A O 1
ATOM 1492 N N . LEU A 1 193 ? -1.597 -5.403 14.994 1.00 92.81 193 LEU A N 1
ATOM 1493 C CA . LEU A 1 193 ? -1.594 -3.987 14.647 1.00 92.81 193 LEU A CA 1
ATOM 1494 C C . LEU A 1 193 ? -2.798 -3.293 15.311 1.00 92.81 193 LEU A C 1
ATOM 1496 O O . LEU A 1 193 ? -3.898 -3.845 15.344 1.00 92.81 193 LEU A O 1
ATOM 1500 N N . PHE A 1 194 ? -2.610 -2.090 15.859 1.00 94.88 194 PHE A N 1
ATOM 1501 C CA . PHE A 1 194 ? -3.658 -1.360 16.583 1.00 94.88 194 PHE A CA 1
ATOM 1502 C C . PHE A 1 194 ? -3.490 0.162 16.503 1.00 94.88 194 PHE A C 1
ATOM 1504 O O . PHE A 1 194 ? -2.389 0.678 16.312 1.00 94.88 194 PHE A O 1
ATOM 1511 N N . GLU A 1 195 ? -4.591 0.883 16.703 1.00 95.19 195 GLU A N 1
ATOM 1512 C CA . GLU A 1 195 ? -4.578 2.313 17.012 1.00 95.19 195 GLU A CA 1
ATOM 1513 C C . GLU A 1 195 ? -4.081 2.559 18.439 1.00 95.19 195 GLU A C 1
ATOM 1515 O O . GLU A 1 195 ? -4.387 1.789 19.355 1.00 95.19 195 GLU A O 1
ATOM 1520 N N . VAL A 1 196 ? -3.392 3.679 18.647 1.00 96.00 196 VAL A N 1
ATOM 1521 C CA . VAL A 1 196 ? -2.962 4.130 19.976 1.00 96.00 196 VAL A CA 1
ATOM 1522 C C . VAL A 1 196 ? -3.701 5.388 20.412 1.00 96.00 196 VAL A C 1
ATOM 1524 O O . VAL A 1 196 ? -4.005 6.249 19.586 1.00 96.00 196 VAL A O 1
ATOM 1527 N N . ASP A 1 197 ? -3.968 5.505 21.710 1.00 94.44 197 ASP A N 1
ATOM 1528 C CA . ASP A 1 197 ? -4.466 6.744 22.309 1.00 94.44 197 ASP A CA 1
ATOM 1529 C C . ASP A 1 197 ? -3.348 7.787 22.533 1.00 94.44 197 ASP A C 1
ATOM 1531 O O . ASP A 1 197 ? -2.181 7.594 22.182 1.00 94.44 197 ASP A O 1
ATOM 1535 N N . GLU A 1 198 ? -3.706 8.922 23.140 1.00 95.62 198 GLU A N 1
ATOM 1536 C CA . GLU A 1 198 ? -2.783 10.019 23.465 1.00 95.62 198 GLU A CA 1
ATOM 1537 C C . GLU A 1 198 ? -1.666 9.601 24.444 1.00 95.62 198 GLU A C 1
ATOM 1539 O O . GLU A 1 198 ? -0.622 10.252 24.514 1.00 95.62 198 GLU A O 1
ATOM 1544 N N . GLN A 1 199 ? -1.870 8.518 25.198 1.00 96.12 199 GLN A N 1
ATOM 1545 C CA . GLN A 1 199 ? -0.920 7.942 26.148 1.00 96.12 199 GLN A CA 1
ATOM 1546 C C . GLN A 1 199 ? -0.109 6.790 25.527 1.00 96.12 199 GLN A C 1
ATOM 1548 O O . GLN A 1 199 ? 0.714 6.173 26.211 1.00 96.12 199 GLN A O 1
ATOM 1553 N N . GLY A 1 200 ? -0.312 6.505 24.238 1.00 94.56 200 GLY A N 1
ATOM 1554 C CA . GLY A 1 200 ? 0.358 5.431 23.515 1.00 94.56 200 GLY A CA 1
ATOM 1555 C C . GLY A 1 200 ? -0.175 4.036 23.845 1.00 94.56 200 GLY A C 1
ATOM 1556 O O . GLY A 1 200 ? 0.515 3.058 23.559 1.00 94.56 200 GLY A O 1
ATOM 1557 N N . GLN A 1 201 ? -1.349 3.920 24.472 1.00 96.69 201 GLN A N 1
ATOM 1558 C CA . GLN A 1 201 ? -1.946 2.627 24.799 1.00 96.69 201 GLN A CA 1
ATOM 1559 C C . GLN A 1 201 ? -2.745 2.072 23.613 1.00 96.69 201 GLN A C 1
ATOM 1561 O O . GLN A 1 201 ? -3.429 2.842 22.935 1.00 96.69 201 GLN A O 1
ATOM 1566 N N . PRO A 1 202 ? -2.688 0.750 23.358 1.00 94.88 202 PRO A N 1
ATOM 1567 C CA . PRO A 1 202 ? -3.510 0.101 22.340 1.00 94.88 202 PRO A CA 1
ATOM 1568 C C . PRO A 1 202 ? -5.006 0.317 22.592 1.00 94.88 202 PRO A C 1
ATOM 1570 O O . PRO A 1 202 ? -5.469 0.164 23.721 1.00 94.88 202 PRO A O 1
ATOM 1573 N N . THR A 1 203 ? -5.767 0.617 21.540 1.00 94.88 203 THR A N 1
ATOM 1574 C CA . THR A 1 203 ? -7.221 0.842 21.627 1.00 94.88 203 THR A CA 1
ATOM 1575 C C . THR A 1 203 ? -8.006 -0.157 20.783 1.00 94.88 203 THR A C 1
ATOM 1577 O O . THR A 1 203 ? -8.581 -1.100 21.320 1.00 94.88 203 THR A O 1
ATOM 1580 N N . ARG A 1 204 ? -8.031 0.018 19.460 1.00 93.94 204 ARG A N 1
ATOM 1581 C CA . ARG A 1 204 ? -8.735 -0.863 18.520 1.00 93.94 204 ARG A CA 1
ATOM 1582 C C . ARG A 1 204 ? -7.741 -1.542 17.595 1.00 93.94 204 ARG A C 1
ATOM 1584 O O . ARG A 1 204 ? -6.821 -0.897 17.093 1.00 93.94 204 ARG A O 1
ATOM 1591 N N . THR A 1 205 ? -7.944 -2.829 17.347 1.00 93.56 205 THR A N 1
ATOM 1592 C CA . THR A 1 205 ? -7.133 -3.584 16.392 1.00 93.56 205 THR A CA 1
ATOM 1593 C C . THR A 1 205 ? -7.391 -3.116 14.962 1.00 93.56 205 THR A C 1
ATOM 1595 O O . THR A 1 205 ? -8.467 -2.619 14.623 1.00 93.56 205 THR A O 1
ATOM 1598 N N . ILE A 1 206 ? -6.371 -3.263 14.126 1.00 95.31 206 ILE A N 1
ATOM 1599 C CA . ILE A 1 206 ? -6.429 -3.090 12.680 1.00 95.31 206 ILE A CA 1
ATOM 1600 C C . ILE A 1 206 ? -6.139 -4.472 12.099 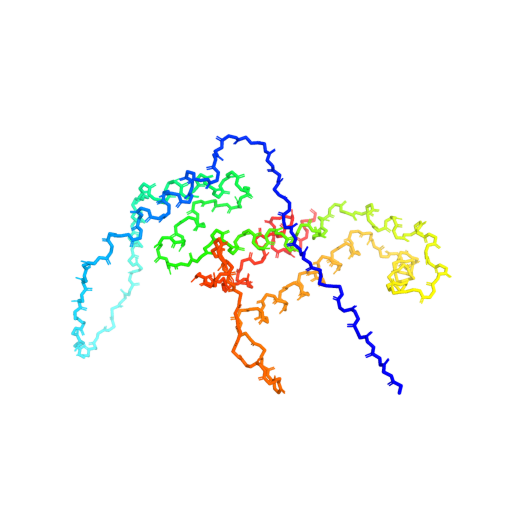1.00 95.31 206 ILE A C 1
ATOM 1602 O O . ILE A 1 206 ? -5.081 -5.034 12.366 1.00 95.31 206 ILE A O 1
ATOM 1606 N N . ASN A 1 207 ? -7.094 -5.039 11.370 1.00 93.19 207 ASN A N 1
ATOM 1607 C CA . ASN A 1 207 ? -7.024 -6.400 10.844 1.00 93.19 207 ASN A CA 1
ATOM 1608 C C . ASN A 1 207 ? -7.622 -6.479 9.435 1.00 93.19 207 ASN A C 1
ATOM 1610 O O . ASN A 1 207 ? -8.079 -5.472 8.889 1.00 93.19 207 ASN A O 1
ATOM 1614 N N . ALA A 1 208 ? -7.617 -7.684 8.865 1.00 94.25 208 ALA A N 1
ATOM 1615 C CA . ALA A 1 208 ? -8.087 -7.972 7.516 1.00 94.25 208 ALA A CA 1
ATOM 1616 C C . ALA A 1 208 ? -7.440 -7.079 6.438 1.00 94.25 208 ALA A C 1
ATOM 1618 O O . ALA A 1 208 ? -8.037 -6.838 5.394 1.00 94.25 208 ALA A O 1
ATOM 1619 N N . LEU A 1 209 ? -6.243 -6.538 6.663 1.00 96.75 209 LEU A N 1
ATOM 1620 C CA . LEU A 1 209 ? -5.510 -5.682 5.729 1.00 96.75 209 LEU A CA 1
ATOM 1621 C C . LEU A 1 209 ? -5.436 -6.296 4.324 1.00 96.75 209 LEU A C 1
ATOM 1623 O O . LEU A 1 209 ? -5.714 -5.613 3.337 1.00 96.75 209 LEU A O 1
ATOM 1627 N N . HIS A 1 210 ? -5.128 -7.593 4.236 1.00 95.50 210 HIS A N 1
ATOM 1628 C CA . HIS A 1 210 ? -4.951 -8.284 2.957 1.00 95.50 210 HIS A CA 1
ATOM 1629 C C . HIS A 1 210 ? -6.227 -8.301 2.097 1.00 95.50 210 HIS A C 1
ATOM 1631 O O . HIS A 1 210 ? -6.124 -8.314 0.873 1.00 95.50 210 HIS A O 1
ATOM 1637 N N . GLU A 1 211 ? -7.416 -8.246 2.711 1.00 94.75 211 GLU A N 1
ATOM 1638 C CA . GLU A 1 211 ? -8.700 -8.318 1.998 1.00 94.75 211 GLU A CA 1
ATOM 1639 C C . GLU A 1 211 ? -9.002 -7.065 1.151 1.00 94.75 211 GLU A C 1
ATOM 1641 O O . GLU A 1 211 ? -9.803 -7.152 0.230 1.00 94.75 211 GLU A O 1
ATOM 1646 N N . SER A 1 212 ? -8.373 -5.912 1.427 1.00 96.00 212 SER A N 1
ATOM 1647 C CA . SER A 1 212 ? -8.636 -4.647 0.703 1.00 96.00 212 SER A CA 1
ATOM 1648 C C . SER A 1 212 ? -7.396 -4.048 0.045 1.00 96.00 212 SER A C 1
ATOM 1650 O O . SER A 1 212 ? -7.469 -2.953 -0.501 1.00 96.00 212 SER A O 1
ATOM 1652 N N . LEU A 1 213 ? -6.246 -4.729 0.066 1.00 96.94 213 LEU A N 1
ATOM 1653 C CA . LEU A 1 213 ? -5.019 -4.186 -0.527 1.00 96.94 213 LEU A CA 1
ATOM 1654 C C . LEU A 1 213 ? -5.179 -3.884 -2.030 1.00 96.94 213 LEU A C 1
ATOM 1656 O O . LEU A 1 213 ? -4.682 -2.864 -2.501 1.00 96.94 213 LEU A O 1
ATOM 1660 N N . LEU A 1 214 ? -5.893 -4.735 -2.774 1.00 96.06 214 LEU A N 1
ATOM 1661 C CA . LEU A 1 214 ? -6.114 -4.550 -4.215 1.00 96.06 214 LEU A CA 1
ATOM 1662 C C . LEU A 1 214 ? -6.954 -3.311 -4.555 1.00 96.06 214 LEU A C 1
ATOM 1664 O O . LEU A 1 214 ? -6.798 -2.772 -5.648 1.00 96.06 214 LEU A O 1
ATOM 1668 N N . GLU A 1 215 ? -7.763 -2.800 -3.620 1.00 94.94 215 GLU A N 1
ATOM 1669 C CA . GLU A 1 215 ? -8.509 -1.545 -3.810 1.00 94.94 215 GLU A CA 1
ATOM 1670 C C . GLU A 1 215 ? -7.578 -0.328 -3.969 1.00 94.94 215 GLU A C 1
ATOM 1672 O O . GLU A 1 215 ? -8.003 0.725 -4.444 1.00 94.94 215 GLU A O 1
ATOM 1677 N N . PHE A 1 216 ? -6.303 -0.471 -3.587 1.00 95.94 216 PHE A N 1
ATOM 1678 C CA . PHE A 1 216 ? -5.270 0.557 -3.700 1.00 95.94 216 PHE A CA 1
ATOM 1679 C C . PHE A 1 216 ? -4.379 0.400 -4.932 1.00 95.94 216 PHE A C 1
ATOM 1681 O O . PHE A 1 216 ? -3.432 1.175 -5.085 1.00 95.94 216 PHE A O 1
ATOM 1688 N N . ASP A 1 217 ? -4.659 -0.566 -5.812 1.00 95.62 217 ASP A N 1
ATOM 1689 C CA . ASP A 1 217 ? -3.979 -0.644 -7.101 1.00 95.62 217 ASP A CA 1
ATOM 1690 C C . ASP A 1 217 ? -4.188 0.677 -7.873 1.00 95.62 217 ASP A C 1
ATOM 1692 O O . ASP A 1 217 ? -5.331 1.009 -8.209 1.00 95.62 217 ASP A O 1
ATOM 1696 N N . PRO A 1 218 ? -3.115 1.413 -8.233 1.00 94.12 218 PRO A N 1
ATOM 1697 C CA . PRO A 1 218 ? -3.235 2.687 -8.940 1.00 94.12 218 PRO A CA 1
ATOM 1698 C C . PRO A 1 218 ? -3.974 2.604 -10.281 1.00 94.12 218 PRO A C 1
ATOM 1700 O O . PRO A 1 218 ? -4.433 3.625 -10.789 1.00 94.12 218 PRO A O 1
ATOM 1703 N N . SER A 1 219 ? -4.075 1.414 -10.886 1.00 93.38 219 SER A N 1
ATOM 1704 C CA . SER A 1 219 ? -4.832 1.244 -12.130 1.00 93.38 219 SER A CA 1
ATOM 1705 C C . SER A 1 219 ? -6.351 1.243 -11.933 1.00 93.38 219 SER A C 1
ATOM 1707 O O . SER A 1 219 ? -7.086 1.397 -12.911 1.00 93.38 219 SER A O 1
ATOM 1709 N N . GLY A 1 220 ? -6.822 1.046 -10.695 1.00 92.88 220 GLY A N 1
ATOM 1710 C CA . GLY A 1 220 ? -8.235 0.855 -10.367 1.00 92.88 220 GLY A CA 1
ATOM 1711 C C . GLY A 1 220 ? -8.822 -0.454 -10.902 1.00 92.88 220 GLY A C 1
ATOM 1712 O O . GLY A 1 220 ? -10.041 -0.597 -10.956 1.00 92.88 220 GLY A O 1
ATOM 1713 N N . ARG A 1 221 ? -7.974 -1.390 -11.345 1.00 93.31 221 ARG A N 1
ATOM 1714 C CA . ARG A 1 221 ? -8.385 -2.670 -11.932 1.00 93.31 221 ARG A CA 1
ATOM 1715 C C . ARG A 1 221 ? -7.822 -3.863 -11.182 1.00 93.31 221 ARG A C 1
ATOM 1717 O O . ARG A 1 221 ? -7.725 -4.918 -11.783 1.00 93.31 221 ARG A O 1
ATOM 1724 N N . GLU A 1 222 ? -7.418 -3.718 -9.924 1.00 94.38 222 GLU A N 1
ATOM 1725 C CA . GLU A 1 222 ? -6.986 -4.852 -9.093 1.00 94.38 222 GLU A CA 1
ATOM 1726 C C . GLU A 1 222 ? -5.941 -5.751 -9.793 1.00 94.38 222 GLU A C 1
ATOM 1728 O O . GLU A 1 222 ? -5.992 -6.975 -9.715 1.00 94.38 222 GLU A O 1
ATOM 1733 N N . LEU A 1 223 ? -5.010 -5.135 -10.534 1.00 94.12 223 LEU A N 1
ATOM 1734 C CA . LEU A 1 223 ? -3.982 -5.791 -11.356 1.00 94.12 223 LEU A CA 1
ATOM 1735 C C . LEU A 1 223 ? -4.486 -6.678 -12.504 1.00 94.12 223 LEU A C 1
ATOM 1737 O O . LEU A 1 223 ? -3.693 -7.422 -13.089 1.00 94.12 223 LEU A O 1
ATOM 1741 N N . TYR A 1 224 ? -5.758 -6.583 -12.895 1.00 94.69 224 TYR A N 1
ATOM 1742 C CA . TYR A 1 224 ? -6.222 -7.200 -14.134 1.00 94.69 224 TYR A CA 1
ATOM 1743 C C . TYR A 1 224 ? -5.402 -6.692 -15.334 1.00 94.69 224 TYR A C 1
ATOM 1745 O O . TYR A 1 224 ? -5.022 -5.510 -15.376 1.00 94.69 224 TYR A O 1
ATOM 1753 N N . PRO A 1 225 ? -5.155 -7.560 -16.340 1.00 91.75 225 PRO A N 1
ATOM 1754 C CA . PRO A 1 225 ? -4.392 -7.196 -17.525 1.00 91.75 225 PRO A CA 1
ATOM 1755 C C . PRO A 1 225 ? -4.878 -5.900 -18.175 1.00 91.75 225 PRO A C 1
ATOM 1757 O O . PRO A 1 225 ? -6.063 -5.555 -18.136 1.00 91.75 225 PRO A O 1
ATOM 1760 N N . ARG A 1 226 ? -3.944 -5.182 -18.801 1.00 87.56 226 ARG A N 1
ATOM 1761 C CA . ARG A 1 226 ? -4.265 -3.990 -19.588 1.00 87.56 226 ARG A CA 1
ATOM 1762 C C . ARG A 1 226 ? -5.227 -4.354 -20.728 1.00 87.56 226 ARG A C 1
ATOM 1764 O O . ARG A 1 226 ? -5.069 -5.428 -21.312 1.00 87.56 226 ARG A O 1
ATOM 1771 N N . PRO A 1 227 ? -6.184 -3.475 -21.065 1.00 85.12 227 PRO A N 1
ATOM 1772 C CA . PRO A 1 227 ? -6.933 -3.596 -22.309 1.00 85.12 227 PRO A CA 1
ATOM 1773 C C . PRO A 1 227 ? -5.980 -3.579 -23.512 1.00 85.12 227 PRO A C 1
ATOM 1775 O O . PRO A 1 227 ? -4.960 -2.887 -23.470 1.00 85.12 227 PRO A O 1
ATOM 1778 N N . GLU A 1 228 ? -6.319 -4.339 -24.554 1.00 74.75 228 GLU A N 1
ATOM 1779 C CA . GLU A 1 228 ? -5.621 -4.302 -25.850 1.00 74.75 228 GLU A CA 1
ATOM 1780 C C . GLU A 1 228 ? -5.855 -2.990 -26.611 1.00 74.75 228 GLU A C 1
ATOM 1782 O O . GLU A 1 228 ? -6.975 -2.430 -26.516 1.00 74.75 228 GLU A O 1
#

Secondary structure (DSSP, 8-state):
-------------------S---HHHHHHHHHHHTT-----------------------PPPPPPPPPPHHHHHHHHHHHHTT-SSHHHHHHHHHHH---HHHHHHHHHHHTTTPPPTTTHHHHHHHHT-GGGGS--TTHHHHHHHHHHHHTT--HHHHHHHHHHHHHHHHHHHHHHHHH---SS-S-----EEEE-TTS-EEEEE--GGGGGGGG-TTSSTTPPPP-

Mean predicted aligned error: 13.83 Å

pLDDT: mean 75.83, std 26.25, range [21.88, 98.31]

Foldseek 3Di:
DDDDDPDPPPPPDPDDPDDDDDPPVVVVVVVVVVVVPPDDDDDDDDDDDDDDDDDDPPPDPDPDPDDDDPQLVVQLVVCVVVVADPSSVLSCCCVVVVAPSVVLVVVLCVLLVPQDALPVLVVLVCLQPDPCCPDPDPPNVVSVVSVVCVVVPNDSSNVSLVVNVVSLVVVLVVQVCQACPDDDDDPCRDDHAADADPVRDGDHTHHPSNVCSLCSRNHNPSSDDDDD

Radius of gyration: 24.15 Å; Cα contacts (8 Å, |Δi|>4): 164; chains: 1; bounding box: 74×55×53 Å

Sequence (228 aa):
MTIIYYSHYLNVRLRNVTSSAIKTEDLLAATRKLNSAEETVYLGEIHRSPHGAETHLSAMPLPNPLPDTPEILALTEVFREAGAPNPELWARSQVQEGKNQLARFSFLKAISTDWLPETATDWVEAQLHSTSAVSSGPGAQLVTAVQEMVSKGVRLESIVDLVRVIQFEALFHVCQTLDVGNESDTPLADWALFEVDEQGQPTRTINALHESLLEFDPSGRELYPRPE